Protein AF-A0A9D2EY73-F1 (afdb_monomer_lite)

Secondary structure (DSSP, 8-state):
-HHHHHHHHHHHHHHHHHHHHHH--GGGS-GGGTTTS-TTTHHHHHHHHHHHHHHHHHHHHHHH-TTS-HHHHHHHHHHHHHHHHHHHHHHHHHHSSSS---TT-SSTTS-HHHHHHHHHHHHHHHHHHHHHHHHHHHHH---TTS-GGGSTT--TTTHHHHHHHHHHHHHHHHHHHHHHHHHHHHHHH-SSPPHHHHHHHHHHHHHHHHHHHHHHHHHHHHHSSSS--

pLDDT: mean 89.45, std 9.63, range [44.53, 98.38]

Foldseek 3Di:
DQLVVLLVVLVVLLVQLVCLLVPLDCPVPDCQLCQQFPPVCSSVLSNQLSVLSNLLSCLSNLCRHPPDDQVSPVVSVVSNVVSVVSNQVSSCVRRVHSGHHDVQDDCRPDALVVLLVVLLVVLQVQLCQLQVQLVVLQVPLDPVPPDCQLCLQFDPVCSSVLSNQLSVLSNLLSQLSNLLSNLVSQVVNDPVRDPSSVVSNVVSVVSNVVSVVSNLVSSCVRQVGRGND

Radius of gyration: 19.72 Å; chains: 1; bounding box: 38×44×51 Å

Sequence (229 aa):
MADFIGVVIAGVTALLGVYMIVTGDCRLLHGYHYATTPESERPRLARETGAWMVLLSVSVALMMMTSLPDWATVVGVVLLVVGIAGMLVSIARHNGGIVTSAAGAGLGGLSPRVSMAVCAAVGALLSLGGLVPGVYMIATGDVSLLHGYHYANVAPADVPALATGEGLAMVGLGVSLLACMIGTGGLCAHRPAPRWAKALMVAGGVLFAASIVAMLLLIIHYNGSLMGE

Organism: NCBI:txid2838712

Structure (mmCIF, N/CA/C/O backbone):
data_AF-A0A9D2EY73-F1
#
_entry.id   AF-A0A9D2EY73-F1
#
loop_
_atom_site.group_PDB
_atom_site.id
_atom_site.type_symbol
_atom_site.label_atom_id
_atom_site.label_alt_id
_atom_site.label_comp_id
_atom_site.label_asym_id
_atom_site.label_entity_id
_atom_site.label_seq_id
_atom_site.pdbx_PDB_ins_code
_atom_site.Cartn_x
_atom_site.Cartn_y
_atom_site.Cartn_z
_atom_site.occupancy
_atom_site.B_iso_or_equiv
_atom_site.auth_seq_id
_atom_site.auth_comp_id
_atom_site.auth_asym_id
_atom_site.auth_atom_id
_atom_site.pdbx_PDB_model_num
ATOM 1 N N . MET A 1 1 ? 18.379 -16.938 0.218 1.00 63.03 1 MET A N 1
ATOM 2 C CA . MET A 1 1 ? 18.119 -15.983 1.325 1.00 63.03 1 MET A CA 1
ATOM 3 C C . MET A 1 1 ? 16.708 -15.411 1.230 1.00 63.03 1 MET A C 1
ATOM 5 O O . MET A 1 1 ? 16.015 -15.451 2.236 1.00 63.03 1 MET A O 1
ATOM 9 N N . ALA A 1 2 ? 16.265 -14.963 0.046 1.00 70.06 2 ALA A N 1
ATOM 10 C CA . ALA A 1 2 ? 14.893 -14.496 -0.196 1.00 70.06 2 ALA A CA 1
ATOM 11 C C . ALA A 1 2 ? 13.819 -15.534 0.191 1.00 70.06 2 ALA A C 1
ATOM 13 O O . ALA A 1 2 ? 12.968 -15.224 1.018 1.00 70.06 2 ALA A O 1
ATOM 14 N N . ASP A 1 3 ? 13.948 -16.783 -0.272 1.00 80.25 3 ASP A N 1
ATOM 15 C CA . ASP A 1 3 ? 13.018 -17.876 0.070 1.00 80.25 3 ASP A CA 1
ATOM 16 C C . ASP A 1 3 ? 12.880 -18.106 1.576 1.00 80.25 3 ASP A C 1
ATOM 18 O O . ASP A 1 3 ? 11.778 -18.239 2.098 1.00 80.25 3 ASP A O 1
ATOM 22 N N . PHE A 1 4 ? 14.001 -18.107 2.301 1.00 83.25 4 PHE A N 1
ATOM 23 C CA . PHE A 1 4 ? 13.991 -18.276 3.753 1.00 83.25 4 PHE A CA 1
ATOM 24 C C . PHE A 1 4 ? 13.237 -17.134 4.446 1.00 83.25 4 PHE A C 1
ATOM 26 O O . PHE A 1 4 ? 12.413 -17.385 5.321 1.00 83.25 4 PHE A O 1
ATOM 33 N N . ILE A 1 5 ? 13.475 -15.887 4.028 1.00 83.38 5 ILE A N 1
ATOM 34 C CA . ILE A 1 5 ? 12.762 -14.717 4.555 1.00 83.38 5 ILE A CA 1
ATOM 35 C C . ILE A 1 5 ? 11.265 -14.824 4.241 1.00 83.38 5 ILE A C 1
ATOM 37 O O . ILE A 1 5 ? 10.448 -14.623 5.138 1.00 83.38 5 ILE A O 1
ATOM 41 N N . GLY A 1 6 ? 10.903 -15.195 3.010 1.00 84.00 6 GLY A N 1
ATOM 42 C CA . GLY A 1 6 ? 9.511 -15.372 2.597 1.00 84.00 6 GLY A CA 1
ATOM 43 C C . GLY A 1 6 ? 8.783 -16.433 3.420 1.00 84.00 6 GLY A C 1
ATOM 44 O O . GLY A 1 6 ? 7.694 -16.174 3.928 1.00 84.00 6 GLY A O 1
ATOM 45 N N . VAL A 1 7 ? 9.418 -17.586 3.643 1.00 88.25 7 VAL A N 1
ATOM 46 C CA . VAL A 1 7 ? 8.880 -18.662 4.490 1.00 88.25 7 VAL A CA 1
ATOM 47 C C . VAL A 1 7 ? 8.719 -18.205 5.939 1.00 88.25 7 VAL A C 1
ATOM 49 O O . VAL A 1 7 ? 7.695 -18.495 6.554 1.00 88.25 7 VAL A O 1
ATOM 52 N N . VAL A 1 8 ? 9.689 -17.470 6.491 1.00 91.94 8 VAL A N 1
ATOM 53 C CA . VAL A 1 8 ? 9.596 -16.947 7.862 1.00 91.94 8 VAL A CA 1
ATOM 54 C C . VAL A 1 8 ? 8.449 -15.942 7.989 1.00 91.94 8 VAL A C 1
ATOM 56 O O . VAL A 1 8 ? 7.641 -16.069 8.909 1.00 91.94 8 VAL A O 1
ATOM 59 N N . ILE A 1 9 ? 8.329 -14.984 7.063 1.00 90.69 9 ILE A N 1
ATOM 60 C CA . ILE A 1 9 ? 7.246 -13.988 7.073 1.00 90.69 9 ILE A CA 1
ATOM 61 C C . ILE A 1 9 ? 5.890 -14.683 6.927 1.00 90.69 9 ILE A C 1
ATOM 63 O O . ILE A 1 9 ? 4.993 -14.452 7.739 1.00 90.69 9 ILE A O 1
ATOM 67 N N . ALA A 1 10 ? 5.743 -15.568 5.938 1.00 93.25 10 ALA A N 1
ATOM 68 C CA . ALA A 1 10 ? 4.515 -16.324 5.730 1.00 93.25 10 ALA A CA 1
ATOM 69 C C . ALA A 1 10 ? 4.163 -17.172 6.964 1.00 93.25 10 ALA A C 1
ATOM 71 O O . ALA A 1 10 ? 3.027 -17.141 7.431 1.00 93.25 10 ALA A O 1
ATOM 72 N N . GLY A 1 11 ? 5.138 -17.873 7.547 1.00 94.81 11 GLY A N 1
ATOM 73 C CA . GLY A 1 11 ? 4.947 -18.691 8.742 1.00 94.81 11 GLY A CA 1
ATOM 74 C C . GLY A 1 11 ? 4.474 -17.877 9.946 1.00 94.81 11 GLY A C 1
ATOM 75 O O . GLY A 1 11 ? 3.477 -18.232 10.573 1.00 94.81 11 GLY A O 1
ATOM 76 N N . VAL A 1 12 ? 5.131 -16.751 10.243 1.00 95.31 12 VAL A N 1
ATOM 77 C CA . VAL A 1 12 ? 4.732 -15.863 11.348 1.00 95.31 12 VAL A CA 1
ATOM 78 C C . VAL A 1 12 ? 3.333 -15.296 11.110 1.00 95.31 12 VAL A C 1
ATOM 80 O O . VAL A 1 12 ? 2.486 -15.378 11.999 1.00 95.31 12 VAL A O 1
ATOM 83 N N . THR A 1 13 ? 3.050 -14.783 9.911 1.00 93.69 13 THR A N 1
ATOM 84 C CA . THR A 1 13 ? 1.728 -14.234 9.579 1.00 93.69 13 THR A CA 1
ATOM 85 C C . THR A 1 13 ? 0.633 -15.303 9.671 1.00 93.69 13 THR A C 1
ATOM 87 O O . THR A 1 13 ? -0.441 -15.032 10.211 1.00 93.69 13 THR A O 1
ATOM 90 N N . ALA A 1 14 ? 0.912 -16.538 9.238 1.00 96.69 14 ALA A N 1
ATOM 91 C CA . ALA A 1 14 ? -0.010 -17.662 9.375 1.00 96.69 14 ALA A CA 1
ATOM 92 C C . ALA A 1 14 ? -0.291 -17.989 10.848 1.00 96.69 14 ALA A C 1
ATOM 94 O O . ALA A 1 14 ? -1.448 -18.158 11.224 1.00 96.69 14 ALA A O 1
ATOM 95 N N . LEU A 1 15 ? 0.746 -18.046 11.691 1.00 97.38 15 LEU A N 1
ATOM 96 C CA . LEU A 1 15 ? 0.606 -18.345 13.119 1.00 97.38 15 LEU A CA 1
ATOM 97 C C . LEU A 1 15 ? -0.221 -17.285 13.852 1.00 97.38 15 LEU A C 1
ATOM 99 O O . LEU A 1 15 ? -1.082 -17.637 14.657 1.00 97.38 15 LEU A O 1
ATOM 103 N N . LEU A 1 16 ? -0.005 -16.003 13.546 1.00 96.12 16 LEU A N 1
ATOM 104 C CA . LEU A 1 16 ? -0.809 -14.908 14.092 1.00 96.12 16 LEU A CA 1
ATOM 105 C C . LEU A 1 16 ? -2.278 -15.023 13.647 1.00 96.12 16 LEU A C 1
ATOM 107 O O . LEU A 1 16 ? -3.180 -14.912 14.477 1.00 96.12 16 LEU A O 1
ATOM 111 N N . GLY A 1 17 ? -2.526 -15.337 12.371 1.00 96.75 17 GLY A N 1
ATOM 112 C CA . GLY A 1 17 ? -3.878 -15.573 11.861 1.00 96.75 17 GLY A CA 1
ATOM 113 C C . GLY A 1 17 ? -4.567 -16.767 12.533 1.00 96.75 17 GLY A C 1
ATOM 114 O O . GLY A 1 17 ? -5.696 -16.645 13.009 1.00 96.75 17 GLY A O 1
ATOM 115 N N . VAL A 1 18 ? -3.873 -17.904 12.658 1.00 98.19 18 VAL A N 1
ATOM 116 C CA . VAL A 1 18 ? -4.366 -19.104 13.359 1.00 98.19 18 VAL A CA 1
ATOM 117 C C . VAL A 1 18 ? -4.664 -18.801 14.824 1.00 98.19 18 VAL A C 1
ATOM 119 O O . VAL A 1 18 ? -5.712 -19.204 15.327 1.00 98.19 18 VAL A O 1
ATOM 122 N N . TYR A 1 19 ? -3.795 -18.050 15.501 1.00 98.00 19 TYR A N 1
ATOM 123 C CA . TYR A 1 19 ? -4.035 -17.617 16.873 1.00 98.00 19 TYR A CA 1
ATOM 124 C C . TYR A 1 19 ? -5.354 -16.843 16.995 1.00 98.00 19 TYR A C 1
ATOM 126 O O . TYR A 1 19 ? -6.166 -17.168 17.863 1.00 98.00 19 TYR A O 1
ATOM 134 N N . MET A 1 20 ? -5.617 -15.878 16.106 1.00 97.69 20 MET A N 1
ATOM 135 C CA . MET A 1 20 ? -6.873 -15.115 16.112 1.00 97.69 20 MET A CA 1
ATOM 136 C C . MET A 1 20 ? -8.095 -15.996 15.821 1.00 97.69 20 MET A C 1
ATOM 138 O O . MET A 1 20 ? -9.140 -15.822 16.449 1.00 97.69 20 MET A O 1
ATOM 142 N N . ILE A 1 21 ? -7.965 -16.976 14.919 1.00 98.25 21 ILE A N 1
ATOM 143 C CA . ILE A 1 21 ? -9.031 -17.943 14.614 1.00 98.25 21 ILE A CA 1
ATOM 144 C C . ILE A 1 21 ? -9.371 -18.790 15.848 1.00 98.25 21 ILE A C 1
ATOM 146 O O . ILE A 1 21 ? -10.541 -18.952 16.200 1.00 98.25 21 ILE A O 1
ATOM 150 N N . VAL A 1 22 ? -8.355 -19.328 16.519 1.00 98.00 22 VAL A N 1
ATOM 151 C CA . VAL A 1 22 ? -8.543 -20.235 17.657 1.00 98.00 22 VAL A CA 1
ATOM 152 C C . VAL A 1 22 ? -9.057 -19.481 18.882 1.00 98.00 22 VAL A C 1
ATOM 154 O O . VAL A 1 22 ? -10.020 -19.911 19.517 1.00 98.00 22 VAL A O 1
ATOM 157 N N . THR A 1 23 ? -8.443 -18.345 19.206 1.00 97.50 23 THR A N 1
ATOM 158 C CA . THR A 1 23 ? -8.729 -17.615 20.450 1.00 97.50 23 THR A CA 1
ATOM 159 C C . THR A 1 23 ? -9.902 -16.649 20.330 1.00 97.50 23 THR A C 1
ATOM 161 O O . THR A 1 23 ? -10.578 -16.388 21.322 1.00 97.50 23 THR A O 1
ATOM 164 N N . GLY A 1 24 ? -10.171 -16.119 19.133 1.00 96.50 24 GLY A N 1
ATOM 165 C CA . GLY A 1 24 ? -11.073 -14.981 18.968 1.00 96.50 24 GLY A CA 1
ATOM 166 C C . GLY A 1 24 ? -10.520 -13.677 19.564 1.00 96.50 24 GLY A C 1
ATOM 167 O O . GLY A 1 24 ? -11.295 -12.762 19.832 1.00 96.50 24 GLY A O 1
ATOM 168 N N . ASP A 1 25 ? -9.210 -13.573 19.809 1.00 94.50 25 ASP A N 1
ATOM 169 C CA . ASP A 1 25 ? -8.610 -12.365 20.380 1.00 94.50 25 ASP A CA 1
ATOM 170 C C . ASP A 1 25 ? -8.304 -11.314 19.294 1.00 94.50 25 ASP A C 1
ATOM 172 O O . ASP A 1 25 ? -7.516 -11.543 18.374 1.00 94.50 25 ASP A O 1
ATOM 176 N N . CYS A 1 26 ? -8.912 -10.128 19.417 1.00 92.00 26 CYS A N 1
ATOM 177 C CA . CYS A 1 26 ? -8.678 -8.984 18.530 1.00 92.00 26 CYS A CA 1
ATOM 178 C C . CYS A 1 26 ? -7.397 -8.197 18.844 1.00 92.00 26 CYS A C 1
ATOM 180 O O . CYS A 1 26 ? -7.094 -7.261 18.112 1.00 92.00 26 CYS A O 1
ATOM 182 N N . ARG A 1 27 ? -6.650 -8.504 19.912 1.00 89.94 27 ARG A N 1
ATOM 183 C CA . ARG A 1 27 ? -5.482 -7.706 20.344 1.00 89.94 27 ARG A CA 1
ATOM 184 C C . ARG A 1 27 ? -4.340 -7.644 19.331 1.00 89.94 27 ARG A C 1
ATOM 186 O O . ARG A 1 27 ? -3.503 -6.75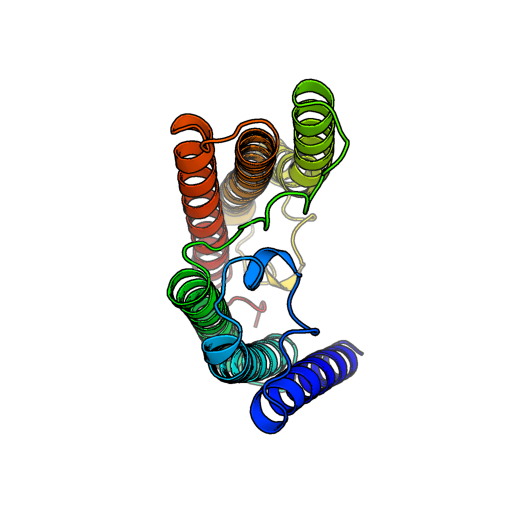3 19.436 1.00 89.94 27 ARG A O 1
ATOM 193 N N . LEU A 1 28 ? -4.305 -8.568 18.371 1.00 89.44 28 LEU A N 1
ATOM 194 C CA . LEU A 1 28 ? -3.357 -8.530 17.255 1.00 89.44 28 LEU A CA 1
ATOM 195 C C . LEU A 1 28 ? -3.773 -7.556 16.141 1.00 89.44 28 LEU A C 1
ATOM 197 O O . LEU A 1 28 ? -2.946 -7.188 15.312 1.00 89.44 28 LEU A O 1
ATOM 201 N N . LEU A 1 29 ? -5.031 -7.109 16.123 1.00 89.75 29 LEU A N 1
ATOM 202 C CA . LEU A 1 29 ? -5.462 -6.006 15.274 1.00 89.75 29 LEU A CA 1
ATOM 203 C C . LEU A 1 29 ? -5.046 -4.678 15.904 1.00 89.75 29 LEU A C 1
ATOM 205 O O . LEU A 1 29 ? -5.019 -4.521 17.125 1.00 89.75 29 LEU A O 1
ATOM 209 N N . HIS A 1 30 ? -4.827 -3.662 15.072 1.00 86.38 30 HIS A N 1
ATOM 210 C CA . HIS A 1 30 ? -4.757 -2.305 15.593 1.00 86.38 30 HIS A CA 1
ATOM 211 C C . HIS A 1 30 ? -6.073 -1.925 16.282 1.00 86.38 30 HIS A C 1
ATOM 213 O O . HIS A 1 30 ? -7.154 -2.192 15.758 1.00 86.38 30 HIS A O 1
ATOM 219 N N . GLY A 1 31 ? -5.986 -1.225 17.419 1.00 84.00 31 GLY A N 1
ATOM 220 C CA . GLY A 1 31 ? -7.154 -0.826 18.216 1.00 84.00 31 GLY A CA 1
ATOM 221 C C . GLY A 1 31 ? -8.251 -0.124 17.410 1.00 84.00 31 GLY A C 1
ATOM 222 O O . GLY A 1 31 ? -9.434 -0.341 17.650 1.00 84.00 31 GLY A O 1
ATOM 223 N N . TYR A 1 32 ? -7.873 0.662 16.397 1.00 80.94 32 TYR A N 1
ATOM 224 C CA . TYR A 1 32 ? -8.809 1.377 15.525 1.00 80.94 32 TYR A CA 1
ATOM 225 C C . TYR A 1 32 ? -9.609 0.481 14.560 1.00 80.94 32 TYR A C 1
ATOM 227 O O . TYR A 1 32 ? -10.577 0.949 13.962 1.00 80.94 32 TYR A O 1
ATOM 235 N N . HIS A 1 33 ? -9.246 -0.797 14.415 1.00 88.38 33 HIS A N 1
ATOM 236 C CA . HIS A 1 33 ? -9.984 -1.781 13.618 1.00 88.38 33 HIS A CA 1
ATOM 237 C C . HIS A 1 33 ? -11.100 -2.488 14.394 1.00 88.38 33 HIS A C 1
ATOM 239 O O . HIS A 1 33 ? -11.910 -3.180 13.786 1.00 88.38 33 HIS A O 1
ATOM 245 N N . TYR A 1 34 ? -11.165 -2.328 15.718 1.00 90.44 34 TYR A N 1
ATOM 246 C CA . TYR A 1 34 ? -12.231 -2.918 16.536 1.00 90.44 34 TYR A CA 1
ATOM 247 C C . TYR A 1 34 ? -12.790 -1.964 17.603 1.00 90.44 34 TYR A C 1
ATOM 249 O O . TYR A 1 34 ? -13.577 -2.378 18.457 1.00 90.44 34 TYR A O 1
ATOM 257 N N . ALA A 1 35 ? -12.414 -0.682 17.562 1.00 87.62 35 ALA A N 1
ATOM 258 C CA . ALA A 1 35 ? -12.735 0.294 18.601 1.00 87.62 35 ALA A CA 1
ATOM 259 C C . ALA A 1 35 ? -14.242 0.505 18.819 1.00 87.62 35 ALA A C 1
ATOM 261 O O . ALA A 1 35 ? -14.668 0.820 19.928 1.00 87.62 35 ALA A O 1
ATOM 262 N N . THR A 1 36 ? -15.043 0.339 17.769 1.00 87.62 36 THR A N 1
ATOM 263 C CA . THR A 1 36 ? -16.509 0.470 17.792 1.00 87.62 36 THR A CA 1
ATOM 264 C C . THR A 1 36 ? -17.216 -0.870 17.602 1.00 87.62 36 THR A C 1
ATOM 266 O O . THR A 1 36 ? -18.441 -0.908 17.544 1.00 87.62 36 THR A O 1
ATOM 269 N N . THR A 1 37 ? -16.462 -1.971 17.541 1.00 91.94 37 THR A N 1
ATOM 270 C CA . THR A 1 37 ? -17.021 -3.324 17.469 1.00 91.94 37 THR A CA 1
ATOM 271 C C . THR A 1 37 ? -17.583 -3.721 18.841 1.00 91.94 37 THR A C 1
ATOM 273 O O . THR A 1 37 ? -16.825 -3.687 19.825 1.00 91.94 37 THR A O 1
ATOM 276 N N . PRO A 1 38 ? -18.872 -4.115 18.935 1.00 92.81 38 PRO A N 1
ATOM 277 C CA . PRO A 1 38 ? -19.462 -4.632 20.169 1.00 92.81 38 PRO A CA 1
ATOM 278 C C . PRO A 1 38 ? -18.652 -5.800 20.731 1.00 92.81 38 PRO A C 1
ATOM 280 O O . PRO A 1 38 ? -18.168 -6.637 19.972 1.00 92.81 38 PRO A O 1
ATOM 283 N N . GLU A 1 39 ? -18.518 -5.892 22.056 1.00 93.56 39 GLU A N 1
ATOM 284 C CA . GLU A 1 39 ? -17.679 -6.926 22.686 1.00 93.56 39 GLU A CA 1
ATOM 285 C C . GLU A 1 39 ? -18.099 -8.350 22.309 1.00 93.56 39 GLU A C 1
ATOM 287 O O . GLU A 1 39 ? -17.240 -9.204 22.105 1.00 93.56 39 GLU A O 1
ATOM 292 N N . SER A 1 40 ? -19.401 -8.578 22.118 1.00 95.88 40 SER A N 1
ATOM 293 C CA . SER A 1 40 ? -19.960 -9.855 21.667 1.00 95.88 40 SER A CA 1
ATOM 294 C C . SER A 1 40 ? -19.561 -10.246 20.238 1.00 95.88 40 SER A C 1
ATOM 296 O O . SER A 1 40 ? -19.516 -11.432 19.931 1.00 95.88 40 SER A O 1
ATOM 298 N N . GLU A 1 41 ? -19.255 -9.279 19.367 1.00 96.31 41 GLU A N 1
ATOM 299 C CA . GLU A 1 41 ? -18.863 -9.515 17.966 1.00 96.31 41 GLU A CA 1
ATOM 300 C C . GLU A 1 41 ? -17.339 -9.588 17.783 1.00 96.31 41 GLU A C 1
ATOM 302 O O . GLU A 1 41 ? -16.858 -10.097 16.769 1.00 96.31 41 GLU A O 1
ATOM 307 N N . ARG A 1 42 ? -16.545 -9.133 18.766 1.00 95.69 42 ARG A N 1
ATOM 308 C CA . ARG A 1 42 ? -15.073 -9.140 18.674 1.00 95.69 42 ARG A CA 1
ATOM 309 C C . ARG A 1 42 ? -14.497 -10.534 18.379 1.00 95.69 42 ARG A C 1
ATOM 311 O O . ARG A 1 42 ? -13.698 -10.626 17.449 1.00 95.69 42 ARG A O 1
ATOM 318 N N . PRO A 1 43 ? -14.933 -11.633 19.031 1.00 97.88 43 PRO A N 1
ATOM 319 C 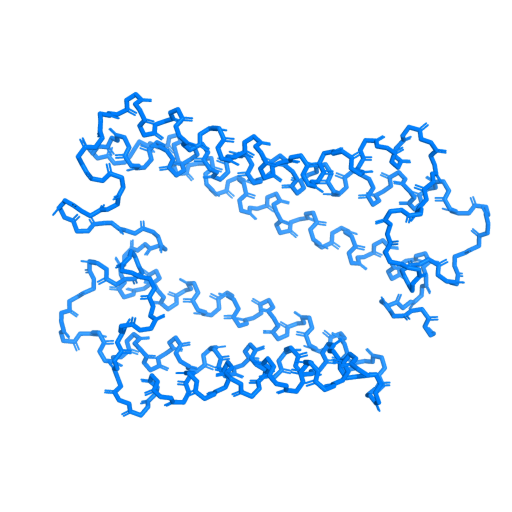CA . PRO A 1 43 ? -14.432 -12.964 18.688 1.00 97.88 43 PRO A CA 1
ATOM 320 C C . PRO A 1 43 ? -14.683 -13.365 17.234 1.00 97.88 43 PRO A C 1
ATOM 322 O O . PRO A 1 43 ? -13.858 -14.039 16.618 1.00 97.88 43 PRO A O 1
ATOM 325 N N . ARG A 1 44 ? -15.810 -12.935 16.658 1.00 97.38 44 ARG A N 1
ATOM 326 C CA . ARG A 1 44 ? -16.136 -13.198 15.257 1.00 97.38 44 ARG A CA 1
ATOM 327 C C . ARG A 1 44 ? -15.275 -12.361 14.315 1.00 97.38 44 ARG A C 1
ATOM 329 O O . ARG A 1 44 ? -14.730 -12.914 13.363 1.00 97.38 44 ARG A O 1
ATOM 336 N N . LEU A 1 45 ? -15.090 -11.074 14.614 1.00 97.06 45 LEU A N 1
ATOM 337 C CA . LEU A 1 45 ? -14.173 -10.203 13.878 1.00 97.06 45 LEU A CA 1
ATOM 338 C C . LEU A 1 45 ? -12.746 -10.772 13.868 1.00 97.06 45 LEU A C 1
ATOM 340 O O . LEU A 1 45 ? -12.136 -10.849 12.802 1.00 97.06 45 LEU A O 1
ATOM 344 N N . ALA A 1 46 ? -12.225 -11.201 15.022 1.00 97.56 46 ALA A N 1
ATOM 345 C CA . ALA A 1 46 ? -10.904 -11.822 15.132 1.00 97.56 46 ALA A CA 1
ATOM 346 C C . ALA A 1 46 ? -10.787 -13.080 14.261 1.00 97.56 46 ALA A C 1
ATOM 348 O O . ALA A 1 46 ? -9.808 -13.247 13.542 1.00 97.56 46 ALA A O 1
ATOM 349 N N . ARG A 1 47 ? -11.807 -13.944 14.257 1.00 98.25 47 ARG A N 1
ATOM 350 C CA . ARG A 1 47 ? -11.814 -15.158 13.428 1.00 98.25 47 ARG A CA 1
ATOM 351 C C . ARG A 1 47 ? -11.835 -14.857 11.935 1.00 98.25 47 ARG A C 1
ATOM 353 O O . ARG A 1 47 ? -11.063 -15.449 11.187 1.00 98.25 47 ARG A O 1
ATOM 360 N N . GLU A 1 48 ? -12.696 -13.936 11.506 1.00 97.56 48 GLU A N 1
ATOM 361 C CA . GLU A 1 48 ? -12.797 -13.542 10.098 1.00 97.56 48 GLU A CA 1
ATOM 362 C C . GLU A 1 48 ? -11.495 -12.872 9.627 1.00 97.56 48 GLU A C 1
ATOM 364 O O . GLU A 1 48 ? -10.924 -13.275 8.617 1.00 97.56 48 GLU A O 1
ATOM 369 N N . THR A 1 49 ? -10.961 -11.911 10.387 1.00 96.69 49 THR A N 1
ATOM 370 C CA . THR A 1 49 ? -9.680 -11.252 10.060 1.00 96.69 49 THR A CA 1
ATOM 371 C C . THR A 1 49 ? -8.488 -12.206 10.128 1.00 96.69 49 THR A C 1
ATOM 373 O O . THR A 1 49 ? -7.629 -12.149 9.251 1.00 96.69 49 THR A O 1
ATOM 376 N N . GLY A 1 50 ? -8.462 -13.135 11.086 1.00 97.44 50 GLY A N 1
ATOM 377 C CA . GLY A 1 50 ? -7.452 -14.188 11.175 1.00 97.44 50 GLY A CA 1
ATOM 378 C C . GLY A 1 50 ? -7.454 -15.114 9.956 1.00 97.44 50 GLY A C 1
ATOM 379 O O . GLY A 1 50 ? -6.389 -15.428 9.432 1.00 97.44 50 GLY A O 1
ATOM 380 N N . ALA A 1 51 ? -8.629 -15.484 9.433 1.00 97.94 51 ALA A N 1
ATOM 381 C CA . ALA A 1 51 ? -8.740 -16.273 8.202 1.00 97.94 51 ALA A CA 1
ATOM 382 C C . ALA A 1 51 ? -8.169 -15.530 6.984 1.00 97.94 51 ALA A C 1
ATOM 384 O O . ALA A 1 51 ? -7.411 -16.109 6.204 1.00 97.94 51 ALA A O 1
ATOM 385 N N . TRP A 1 52 ? -8.458 -14.232 6.850 1.00 97.56 52 TRP A N 1
ATOM 386 C CA . TRP A 1 52 ? -7.851 -13.409 5.801 1.00 97.56 52 TRP A CA 1
ATOM 387 C C . TRP A 1 52 ? -6.340 -13.248 5.985 1.00 97.56 52 TRP A C 1
ATOM 389 O O . TRP A 1 52 ? -5.609 -13.254 5.003 1.00 97.56 52 TRP A O 1
ATOM 399 N N . MET A 1 53 ? -5.850 -13.174 7.224 1.00 95.56 53 MET A N 1
ATOM 400 C CA . MET A 1 53 ? -4.417 -13.133 7.521 1.00 95.56 53 MET A CA 1
ATOM 401 C C . MET A 1 53 ? -3.700 -14.429 7.113 1.00 95.56 53 MET A C 1
ATOM 403 O O . MET A 1 53 ? -2.602 -14.370 6.566 1.00 95.56 53 MET A O 1
ATOM 407 N N . VAL A 1 54 ? -4.340 -15.590 7.292 1.00 97.62 54 VAL A N 1
ATOM 408 C CA . VAL A 1 54 ? -3.840 -16.872 6.764 1.00 97.62 54 VAL A CA 1
ATOM 409 C C . VAL A 1 54 ? -3.853 -16.890 5.229 1.00 97.62 54 VAL A C 1
ATOM 411 O O . VAL A 1 54 ? -2.933 -17.409 4.609 1.00 97.62 54 VAL A O 1
ATOM 414 N N . LEU A 1 55 ? -4.850 -16.290 4.575 1.00 97.12 55 LEU A N 1
ATOM 415 C CA . LEU A 1 55 ? -4.820 -16.158 3.113 1.00 97.12 55 LEU A CA 1
ATOM 416 C C . LEU A 1 55 ? -3.653 -15.267 2.648 1.00 97.12 55 LEU A C 1
ATOM 418 O O . LEU A 1 55 ? -2.971 -15.586 1.675 1.00 97.12 55 LEU A O 1
ATOM 422 N N . LEU A 1 56 ? -3.396 -14.172 3.371 1.00 94.69 56 LEU A N 1
ATOM 423 C CA . LEU A 1 56 ? -2.282 -13.264 3.103 1.00 94.69 56 LEU A CA 1
ATOM 424 C C . LEU A 1 56 ? -0.921 -13.936 3.306 1.00 94.69 56 LEU A C 1
ATOM 426 O O . LEU A 1 56 ? 0.003 -13.656 2.548 1.00 94.69 56 LEU A O 1
ATOM 430 N N . SER A 1 57 ? -0.775 -14.851 4.268 1.00 95.38 57 SER A N 1
ATOM 431 C CA . SER A 1 57 ? 0.476 -15.602 4.401 1.00 95.38 57 SER A CA 1
ATOM 432 C C . SER A 1 57 ? 0.719 -16.551 3.228 1.00 95.38 57 SER A C 1
ATOM 434 O O . SER A 1 57 ? 1.852 -16.644 2.759 1.00 95.38 57 SER A O 1
ATOM 436 N N . VAL A 1 58 ? -0.327 -17.209 2.713 1.00 95.19 58 VAL A N 1
ATOM 437 C CA . VAL A 1 58 ? -0.230 -18.024 1.490 1.00 95.19 58 VAL A CA 1
ATOM 438 C C . VAL A 1 58 ? 0.172 -17.153 0.302 1.00 95.19 58 VAL A C 1
ATOM 440 O O . VAL A 1 58 ? 1.074 -17.519 -0.443 1.00 95.19 58 VAL A O 1
ATOM 443 N N . SER A 1 59 ? -0.440 -15.976 0.161 1.00 94.00 59 SER A N 1
ATOM 444 C CA . SER A 1 59 ? -0.066 -14.991 -0.857 1.00 94.00 59 SER A CA 1
ATOM 445 C C . SER A 1 59 ? 1.425 -14.629 -0.800 1.00 94.00 59 SER A C 1
ATOM 447 O O . SER A 1 59 ? 2.114 -14.744 -1.812 1.00 94.00 59 SER A O 1
ATOM 449 N N . VAL A 1 60 ? 1.943 -14.277 0.384 1.00 90.19 60 VAL A N 1
ATOM 450 C CA . VAL A 1 60 ? 3.367 -13.953 0.578 1.00 90.19 60 VAL A CA 1
ATOM 451 C C . VAL A 1 60 ? 4.265 -15.129 0.197 1.00 90.19 60 VAL A C 1
ATOM 453 O O . VAL A 1 60 ? 5.256 -14.928 -0.502 1.00 90.19 60 VAL A O 1
ATOM 456 N N . ALA A 1 61 ? 3.919 -16.353 0.608 1.00 91.38 61 ALA A N 1
ATOM 457 C CA . ALA A 1 61 ? 4.693 -17.540 0.250 1.00 91.38 61 ALA A CA 1
ATOM 458 C C . ALA A 1 61 ? 4.760 -17.734 -1.274 1.00 91.38 61 ALA A C 1
ATOM 460 O O . ALA A 1 61 ? 5.842 -17.935 -1.817 1.00 91.38 61 ALA A O 1
ATOM 461 N N . LEU A 1 62 ? 3.626 -17.601 -1.968 1.00 91.19 62 LEU A N 1
ATOM 462 C CA . LEU A 1 62 ? 3.562 -17.744 -3.423 1.00 91.19 62 LEU A CA 1
ATOM 463 C C . LEU A 1 62 ? 4.347 -16.658 -4.175 1.00 91.19 62 LEU A C 1
ATOM 465 O O . LEU A 1 62 ? 4.874 -16.938 -5.243 1.00 91.19 62 LEU A O 1
ATOM 469 N N . MET A 1 63 ? 4.428 -15.439 -3.631 1.00 87.44 63 MET A N 1
ATOM 470 C CA . MET A 1 63 ? 5.150 -14.324 -4.259 1.00 87.44 63 MET A CA 1
ATOM 471 C C . MET A 1 63 ? 6.660 -14.333 -3.992 1.00 87.44 63 MET A C 1
ATOM 473 O O . MET A 1 63 ? 7.414 -13.747 -4.761 1.00 87.44 63 MET A O 1
ATOM 477 N N . MET A 1 64 ? 7.106 -14.916 -2.875 1.00 83.25 64 MET A N 1
ATOM 478 C CA . MET A 1 64 ? 8.503 -14.809 -2.431 1.00 83.25 64 MET A CA 1
ATOM 479 C C . MET A 1 64 ? 9.349 -16.056 -2.688 1.00 83.25 64 MET A C 1
ATOM 481 O O . MET A 1 64 ? 10.568 -15.975 -2.561 1.00 83.25 64 MET A O 1
ATOM 485 N N . MET A 1 65 ? 8.735 -17.202 -2.991 1.00 82.06 65 MET A N 1
ATOM 486 C CA . MET A 1 65 ? 9.464 -18.445 -3.235 1.00 82.06 65 MET A CA 1
ATOM 487 C C . MET A 1 65 ? 9.943 -18.522 -4.685 1.00 82.06 65 MET A C 1
ATOM 489 O O . MET A 1 65 ? 9.150 -18.786 -5.585 1.00 82.06 65 MET A O 1
ATOM 493 N N . THR A 1 66 ? 11.253 -18.391 -4.903 1.00 80.06 66 THR A N 1
ATOM 494 C CA . THR A 1 66 ? 11.856 -18.451 -6.248 1.00 80.06 66 THR A CA 1
ATOM 495 C C . THR A 1 66 ? 11.858 -19.857 -6.851 1.00 80.06 66 THR A C 1
ATOM 497 O O . THR A 1 66 ? 12.230 -20.043 -7.999 1.00 80.06 66 THR A O 1
ATOM 500 N N . SER A 1 67 ? 11.496 -20.877 -6.072 1.00 83.31 67 SER A N 1
ATOM 501 C CA . SER A 1 67 ? 11.352 -22.263 -6.540 1.00 83.31 67 SER A CA 1
ATOM 502 C C . SER A 1 67 ? 9.980 -22.564 -7.152 1.00 83.31 67 SER A C 1
ATOM 504 O O . SER A 1 67 ? 9.765 -23.672 -7.648 1.00 83.31 67 SER A O 1
ATOM 506 N N . LEU A 1 68 ? 9.039 -21.618 -7.088 1.00 83.75 68 LEU A N 1
ATOM 507 C CA . LEU A 1 68 ? 7.712 -21.769 -7.668 1.00 83.75 68 LEU A CA 1
ATOM 508 C C . LEU A 1 68 ? 7.677 -21.230 -9.104 1.00 83.75 68 LEU A C 1
ATOM 510 O O . LEU A 1 68 ? 8.381 -20.276 -9.413 1.00 83.75 68 LEU A O 1
ATOM 514 N N . PRO A 1 69 ? 6.838 -21.811 -9.977 1.00 84.31 69 PRO A N 1
ATOM 515 C CA . PRO A 1 69 ? 6.647 -21.298 -11.333 1.00 84.31 69 PRO A CA 1
ATOM 516 C C . PRO A 1 69 ? 6.008 -19.900 -11.321 1.00 84.31 69 PRO A C 1
ATOM 518 O O . PRO A 1 69 ? 5.191 -19.617 -10.448 1.00 84.31 69 PRO A O 1
ATOM 521 N N . ASP A 1 70 ? 6.264 -19.070 -12.337 1.00 79.50 70 ASP A N 1
ATOM 522 C CA . ASP A 1 70 ? 5.799 -17.668 -12.413 1.00 79.50 70 ASP A CA 1
ATOM 523 C C . ASP A 1 70 ? 4.303 -17.452 -12.172 1.00 79.50 70 ASP A C 1
ATOM 525 O O . ASP A 1 70 ? 3.881 -16.446 -11.589 1.00 79.50 70 ASP A O 1
ATOM 529 N N . TRP A 1 71 ? 3.469 -18.402 -12.605 1.00 82.62 71 TRP A N 1
ATOM 530 C CA . TRP A 1 71 ? 2.028 -18.316 -12.381 1.00 82.62 71 TRP A CA 1
ATOM 531 C C . TRP A 1 71 ? 1.685 -18.297 -10.884 1.00 82.62 71 TRP A C 1
ATOM 533 O O . TRP A 1 71 ? 0.657 -17.733 -10.506 1.00 82.62 71 TRP A O 1
ATOM 543 N N . ALA A 1 72 ? 2.539 -18.858 -10.021 1.00 88.00 72 ALA A N 1
ATOM 544 C CA . ALA A 1 72 ? 2.386 -18.804 -8.574 1.00 88.00 72 ALA A CA 1
ATOM 545 C C . ALA A 1 72 ? 2.449 -17.362 -8.066 1.00 88.00 72 ALA A C 1
ATOM 547 O O . ALA A 1 72 ? 1.603 -16.987 -7.258 1.00 88.00 72 ALA A O 1
ATOM 548 N N . THR A 1 73 ? 3.345 -16.524 -8.594 1.00 84.12 73 THR A N 1
ATOM 549 C CA . THR A 1 73 ? 3.416 -15.096 -8.248 1.00 84.12 73 THR A CA 1
ATOM 550 C C . THR A 1 73 ? 2.127 -14.376 -8.627 1.00 84.12 73 THR A C 1
ATOM 552 O O . THR A 1 73 ? 1.593 -13.607 -7.828 1.00 84.12 73 THR A O 1
ATOM 555 N N . VAL A 1 74 ? 1.565 -14.671 -9.805 1.00 84.38 74 VAL A N 1
ATOM 556 C CA . VAL A 1 74 ? 0.273 -14.110 -10.238 1.00 84.38 74 VAL A CA 1
ATOM 557 C C . VAL A 1 74 ? -0.846 -14.517 -9.277 1.00 84.38 74 VAL A C 1
ATOM 559 O O . VAL A 1 74 ? -1.605 -13.665 -8.812 1.00 84.38 74 VAL A O 1
ATOM 562 N N . VAL A 1 75 ? -0.927 -15.804 -8.921 1.00 88.75 75 VAL A N 1
ATOM 563 C CA . VAL A 1 75 ? -1.891 -16.293 -7.923 1.00 88.75 75 VAL A CA 1
ATOM 564 C C . VAL A 1 75 ? -1.655 -15.616 -6.572 1.00 88.75 75 VAL A C 1
ATOM 566 O O . VAL A 1 75 ? -2.610 -15.168 -5.942 1.00 88.75 75 VAL A O 1
ATOM 569 N N . GLY A 1 76 ? -0.401 -15.472 -6.151 1.00 91.06 76 GLY A N 1
ATOM 570 C CA . GLY A 1 76 ? -0.007 -14.788 -4.927 1.00 91.06 76 GLY A CA 1
ATOM 571 C C . GLY A 1 76 ? -0.499 -13.343 -4.882 1.00 91.06 76 GLY A C 1
ATOM 572 O O . GLY A 1 76 ? -1.117 -12.950 -3.894 1.00 91.06 76 GLY A O 1
ATOM 573 N N . VAL A 1 77 ? -0.335 -12.581 -5.966 1.00 85.88 77 VAL A N 1
ATOM 574 C CA . VAL A 1 77 ? -0.850 -11.206 -6.091 1.00 85.88 77 VAL A CA 1
ATOM 575 C C . VAL A 1 77 ? -2.380 -11.172 -6.024 1.00 85.88 77 VAL A C 1
ATOM 577 O O . VAL A 1 77 ? -2.947 -10.347 -5.307 1.00 85.88 77 VAL A O 1
ATOM 580 N N . VAL A 1 78 ? -3.074 -12.087 -6.708 1.00 87.94 78 VAL A N 1
ATOM 581 C CA . VAL A 1 78 ? -4.544 -12.176 -6.637 1.00 87.94 78 VAL A CA 1
ATOM 582 C C . VAL A 1 78 ? -5.002 -12.458 -5.204 1.00 87.94 78 VAL A C 1
ATOM 584 O O . VAL A 1 78 ? -5.896 -11.779 -4.694 1.00 87.94 78 VAL A O 1
ATOM 587 N N . LEU A 1 79 ? -4.363 -13.413 -4.522 1.00 94.12 79 LEU A N 1
ATOM 588 C CA . LEU A 1 79 ? -4.655 -13.732 -3.126 1.00 94.12 79 LEU A CA 1
ATOM 589 C C . LEU A 1 79 ? -4.326 -12.570 -2.181 1.00 94.12 79 LEU A C 1
ATOM 591 O O . LEU A 1 79 ? -5.051 -12.379 -1.205 1.00 94.12 79 LEU A O 1
ATOM 595 N N . LEU A 1 80 ? -3.298 -11.767 -2.478 1.00 91.25 80 LEU A N 1
ATOM 596 C CA . LEU A 1 80 ? -2.965 -10.560 -1.719 1.00 91.25 80 LEU A CA 1
ATOM 597 C C . LEU A 1 80 ? -4.134 -9.575 -1.759 1.00 91.25 80 LEU A C 1
ATOM 599 O O . LEU A 1 80 ? -4.626 -9.134 -0.720 1.00 91.25 80 LEU A O 1
ATOM 603 N N . VAL A 1 81 ? -4.608 -9.265 -2.969 1.00 87.06 81 VAL A N 1
ATOM 604 C CA . VAL A 1 81 ? -5.700 -8.313 -3.201 1.00 87.06 81 VAL A CA 1
ATOM 605 C C . VAL A 1 81 ? -6.987 -8.803 -2.544 1.00 87.06 81 VAL A C 1
ATOM 607 O O . VAL A 1 81 ? -7.632 -8.049 -1.812 1.00 87.06 81 VAL A O 1
ATOM 610 N N . VAL A 1 82 ? -7.341 -10.075 -2.749 1.00 90.56 82 VAL A N 1
ATOM 611 C CA . VAL A 1 82 ? -8.533 -10.686 -2.146 1.00 90.56 82 VAL A CA 1
ATOM 612 C C . VAL A 1 82 ? -8.424 -10.723 -0.620 1.00 90.56 82 VAL A C 1
ATOM 614 O O . VAL A 1 82 ? -9.388 -10.382 0.062 1.00 90.56 82 VAL A O 1
ATOM 617 N N . GLY A 1 83 ? -7.260 -11.081 -0.074 1.00 93.44 83 GLY A N 1
ATOM 618 C CA . GLY A 1 83 ? -7.013 -11.136 1.365 1.00 93.44 83 GLY A CA 1
ATOM 619 C C . GLY A 1 83 ? -7.123 -9.769 2.036 1.00 93.44 83 GLY A C 1
ATOM 620 O O . GLY A 1 83 ? -7.818 -9.635 3.044 1.00 93.44 83 GLY A O 1
ATOM 621 N N . ILE A 1 84 ? -6.516 -8.734 1.445 1.00 90.12 84 ILE A N 1
ATOM 622 C CA . ILE A 1 84 ? -6.622 -7.356 1.939 1.00 90.12 84 ILE A CA 1
ATOM 623 C C . ILE A 1 84 ? -8.082 -6.900 1.866 1.00 90.12 84 ILE A C 1
ATOM 625 O O . ILE A 1 84 ? -8.626 -6.431 2.866 1.00 90.12 84 ILE A O 1
ATOM 629 N N . ALA A 1 85 ? -8.750 -7.077 0.723 1.00 87.19 85 ALA A N 1
ATOM 630 C CA . ALA A 1 85 ? -10.145 -6.676 0.558 1.00 87.19 85 ALA A CA 1
ATOM 631 C C . ALA A 1 85 ? -11.067 -7.386 1.562 1.00 87.19 85 ALA A C 1
ATOM 633 O O . ALA A 1 85 ? -11.876 -6.734 2.224 1.00 87.19 85 ALA A O 1
ATOM 634 N N . GLY A 1 86 ? -10.912 -8.700 1.732 1.00 91.69 86 GLY A N 1
ATOM 635 C CA . GLY A 1 86 ? -11.674 -9.497 2.688 1.00 91.69 86 GLY A CA 1
ATOM 636 C C . GLY A 1 86 ? -11.463 -9.040 4.132 1.00 91.69 86 GLY A C 1
ATOM 637 O O . GLY A 1 86 ? -12.435 -8.866 4.877 1.00 91.69 86 GLY A O 1
ATOM 638 N N . MET A 1 87 ? -10.216 -8.749 4.513 1.00 94.00 87 MET A N 1
ATOM 639 C CA . MET A 1 87 ? -9.886 -8.207 5.831 1.00 94.00 87 MET A CA 1
ATOM 640 C C . MET A 1 87 ? -10.546 -6.842 6.058 1.00 94.00 87 MET A C 1
ATOM 642 O O . MET A 1 87 ? -11.225 -6.649 7.068 1.00 94.00 87 MET A O 1
ATOM 646 N N . LEU A 1 88 ? -10.418 -5.919 5.099 1.00 88.75 88 LEU A N 1
ATOM 647 C CA . LEU A 1 88 ? -11.007 -4.580 5.174 1.00 88.75 88 LEU A CA 1
ATOM 648 C C . LEU A 1 88 ? -12.538 -4.620 5.237 1.00 88.75 88 LEU A C 1
ATOM 650 O O . LEU A 1 88 ? -13.136 -3.882 6.020 1.00 88.75 88 LEU A O 1
ATOM 654 N N . VAL A 1 89 ? -13.178 -5.497 4.457 1.00 88.69 89 VAL A N 1
ATOM 655 C CA . VAL A 1 89 ? -14.633 -5.702 4.484 1.00 88.69 89 VAL A CA 1
ATOM 656 C C . VAL A 1 89 ? -15.075 -6.265 5.831 1.00 88.69 89 VAL A C 1
ATOM 658 O O . VAL A 1 89 ? -16.058 -5.781 6.390 1.00 88.69 89 VAL A O 1
ATOM 661 N N . SER A 1 90 ? -14.353 -7.246 6.379 1.00 93.94 90 SER A N 1
ATOM 662 C CA . SER A 1 90 ? -14.666 -7.826 7.693 1.00 93.94 90 SER A CA 1
ATOM 663 C C . SER A 1 90 ? -14.588 -6.754 8.782 1.00 93.94 90 SER A C 1
ATOM 665 O O . SER A 1 90 ? -15.539 -6.565 9.539 1.00 93.94 90 SER A O 1
ATOM 667 N N . ILE A 1 91 ? -13.511 -5.963 8.788 1.00 92.25 91 ILE A N 1
ATOM 668 C CA . ILE A 1 91 ? -13.354 -4.825 9.699 1.00 92.25 91 ILE A CA 1
ATOM 669 C C . ILE A 1 91 ? -14.503 -3.831 9.515 1.00 92.25 91 ILE A C 1
ATOM 671 O O . ILE A 1 91 ? -15.189 -3.511 10.478 1.00 92.25 91 ILE A O 1
ATOM 675 N N . ALA A 1 92 ? -14.775 -3.368 8.294 1.00 87.25 92 ALA A N 1
ATOM 676 C CA . ALA A 1 92 ? -15.823 -2.381 8.050 1.00 87.25 92 ALA A CA 1
ATOM 677 C C . ALA A 1 92 ? -17.218 -2.873 8.475 1.00 87.25 92 ALA A C 1
ATOM 679 O O . ALA A 1 92 ? -18.000 -2.085 9.006 1.00 87.25 92 ALA A O 1
ATOM 680 N N . ARG A 1 93 ? -17.517 -4.165 8.285 1.00 90.56 93 ARG A N 1
ATOM 681 C CA . ARG A 1 93 ? -18.798 -4.778 8.665 1.00 90.56 93 ARG A CA 1
ATOM 682 C C . ARG A 1 93 ? -19.012 -4.817 10.176 1.00 90.56 93 ARG A C 1
ATOM 684 O O . ARG A 1 93 ? -20.102 -4.480 10.623 1.00 90.56 93 ARG A O 1
ATOM 691 N N . HIS A 1 94 ? -17.999 -5.213 10.946 1.00 91.12 94 HIS A N 1
ATOM 692 C CA . HIS A 1 94 ? -18.118 -5.370 12.405 1.00 91.12 94 HIS A CA 1
ATOM 693 C C . HIS A 1 94 ? -17.842 -4.076 13.170 1.00 91.12 94 HIS A C 1
ATOM 695 O O . HIS A 1 94 ? -18.473 -3.787 14.183 1.00 91.12 94 HIS A O 1
ATOM 701 N N . ASN A 1 95 ? -16.910 -3.273 12.665 1.00 89.06 95 ASN A N 1
ATOM 702 C CA . ASN A 1 95 ? -16.453 -2.046 13.299 1.00 89.06 95 ASN A CA 1
ATOM 703 C C . ASN A 1 95 ? -17.222 -0.809 12.805 1.00 89.06 95 ASN A C 1
ATOM 705 O O . ASN A 1 95 ? -17.098 0.261 13.391 1.00 89.06 95 ASN A O 1
ATOM 709 N N . GLY A 1 96 ? -18.005 -0.911 11.725 1.00 81.19 96 GLY A N 1
ATOM 710 C CA . GLY A 1 96 ? -18.709 0.224 11.112 1.00 81.19 96 GLY A CA 1
ATOM 711 C C . GLY A 1 96 ? -17.801 1.170 10.308 1.00 81.19 96 GLY A C 1
ATOM 712 O O . GLY A 1 96 ? -18.255 2.212 9.833 1.00 81.19 96 GLY A O 1
ATOM 713 N N . GLY A 1 97 ? -16.518 0.825 10.154 1.00 78.31 97 GLY A N 1
ATOM 714 C CA . GLY A 1 97 ? -15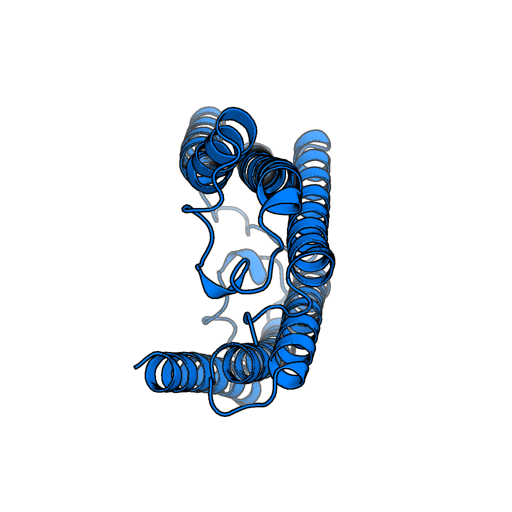.518 1.567 9.387 1.00 78.31 97 GLY A CA 1
ATOM 715 C C . GLY A 1 97 ? -14.124 0.939 9.494 1.00 78.31 97 GLY A C 1
ATOM 716 O O . GLY A 1 97 ? -13.824 0.240 10.459 1.00 78.31 97 GLY A O 1
ATOM 717 N N . ILE A 1 98 ? -13.264 1.187 8.500 1.00 76.19 98 ILE A N 1
ATOM 718 C CA . ILE A 1 98 ? -11.889 0.641 8.452 1.00 76.19 98 ILE A CA 1
ATOM 719 C C . ILE A 1 98 ? -11.008 1.264 9.541 1.00 76.19 98 ILE A C 1
ATOM 721 O O . ILE A 1 98 ? -10.227 0.574 10.195 1.00 76.19 98 ILE A O 1
ATOM 725 N N . VAL A 1 99 ? -11.166 2.572 9.742 1.00 72.12 99 VAL A N 1
ATOM 726 C CA . VAL A 1 99 ? -10.525 3.335 10.810 1.00 72.12 99 VAL A CA 1
ATOM 727 C C . VAL A 1 99 ? -11.631 3.958 11.639 1.00 72.12 99 VAL A C 1
ATOM 729 O O . VAL A 1 99 ? -12.316 4.880 11.190 1.00 72.12 99 VAL A O 1
ATOM 732 N N . THR A 1 100 ? -11.818 3.449 12.849 1.00 69.88 100 THR A N 1
ATOM 733 C CA . THR A 1 100 ? -12.689 4.075 13.837 1.00 69.88 100 THR A CA 1
ATOM 734 C C . THR A 1 100 ? -11.886 4.391 15.081 1.00 69.88 100 THR A C 1
ATOM 736 O O . THR A 1 100 ? -10.841 3.807 15.352 1.00 69.88 100 THR A O 1
ATOM 739 N N . SER A 1 101 ? -12.365 5.346 15.862 1.00 63.44 101 SER A N 1
ATOM 740 C CA . SER A 1 101 ? -11.881 5.479 17.224 1.00 63.44 101 SER A CA 1
ATOM 741 C C . SER A 1 101 ? -13.032 5.500 18.203 1.00 63.44 101 SER A C 1
ATOM 743 O O . SER A 1 101 ? -14.023 6.215 18.005 1.00 63.44 101 SER A O 1
ATOM 745 N N . ALA A 1 102 ? -12.862 4.723 19.273 1.00 57.34 102 ALA A N 1
ATOM 746 C CA . ALA A 1 102 ? -13.589 4.907 20.513 1.00 57.34 102 ALA A CA 1
ATOM 747 C C . ALA A 1 102 ? -13.371 6.354 20.970 1.00 57.34 102 ALA A C 1
ATOM 749 O O . ALA A 1 102 ? -12.334 6.953 20.662 1.00 57.34 102 ALA A O 1
ATOM 750 N N . ALA A 1 103 ? -14.348 6.940 21.661 1.00 49.38 103 ALA A N 1
ATOM 751 C CA . ALA A 1 103 ? -14.185 8.272 22.233 1.00 49.38 103 ALA A CA 1
ATOM 752 C C . ALA A 1 103 ? -12.869 8.316 23.038 1.00 49.38 103 ALA A C 1
ATOM 754 O O . ALA A 1 103 ? -12.728 7.601 24.024 1.00 49.38 103 ALA A O 1
ATOM 755 N N . GLY A 1 104 ? -11.884 9.087 22.558 1.00 48.38 104 GLY A N 1
ATOM 756 C CA . GLY A 1 104 ? -10.562 9.213 23.185 1.00 48.38 104 GLY A CA 1
ATOM 757 C C . GLY A 1 104 ? -9.392 8.407 22.589 1.00 48.38 104 GLY A C 1
ATOM 758 O O . GLY A 1 104 ? -8.281 8.588 23.072 1.00 48.38 104 GLY A O 1
ATOM 759 N N . ALA A 1 105 ? -9.560 7.579 21.547 1.00 44.53 105 ALA A N 1
ATOM 760 C CA . ALA A 1 105 ? -8.447 6.815 20.940 1.00 44.53 105 ALA A CA 1
ATOM 761 C C . ALA A 1 105 ? -7.930 7.409 19.601 1.00 44.53 105 ALA A C 1
ATOM 763 O O . ALA A 1 105 ? -8.715 7.897 18.788 1.00 44.53 105 ALA A O 1
ATOM 764 N N . GLY A 1 106 ? -6.610 7.355 19.352 1.00 58.53 106 GLY A N 1
ATOM 765 C CA . GLY A 1 106 ? -5.929 7.862 18.139 1.00 58.53 106 GLY A CA 1
ATOM 766 C C . GLY A 1 106 ? -4.814 8.863 18.471 1.00 58.53 106 GLY A C 1
ATOM 767 O O . GLY A 1 106 ? -4.176 8.729 19.510 1.00 58.53 106 GLY A O 1
ATOM 768 N N . LEU A 1 107 ? -4.658 9.934 17.678 1.00 57.41 107 LEU A N 1
ATOM 769 C CA . LEU A 1 107 ? -3.978 11.188 18.082 1.00 57.41 107 LEU A CA 1
ATOM 770 C C . LEU A 1 107 ? -4.724 11.899 19.246 1.00 57.41 107 LEU A C 1
ATOM 772 O O . LEU A 1 107 ? -4.757 13.125 19.340 1.00 57.41 107 LEU A O 1
ATOM 776 N N . GLY A 1 108 ? -5.401 11.128 20.101 1.00 56.88 108 GLY A N 1
ATOM 777 C CA . GLY A 1 108 ? -6.204 11.582 21.220 1.00 56.88 108 GLY A CA 1
ATOM 778 C C . GLY A 1 108 ? -5.334 12.354 22.198 1.00 56.88 108 GLY A C 1
ATOM 779 O O . GLY A 1 108 ? -4.283 11.880 22.615 1.00 56.88 108 GLY A O 1
ATOM 780 N N . GLY A 1 109 ? -5.766 13.574 22.511 1.00 63.50 109 GLY A N 1
ATOM 781 C CA . GLY A 1 109 ? -5.006 14.543 23.303 1.00 63.50 109 GLY A CA 1
ATOM 782 C C . GLY A 1 109 ? -4.315 15.625 22.468 1.00 63.50 109 GLY A C 1
ATOM 783 O O . GLY A 1 109 ? -4.027 16.693 23.003 1.00 63.50 109 GLY A O 1
ATOM 784 N N . LEU A 1 110 ? -4.110 15.420 21.160 1.00 76.50 110 LEU A N 1
ATOM 785 C CA . LEU A 1 110 ? -3.614 16.477 20.276 1.00 76.50 110 LEU A CA 1
ATOM 786 C C . LEU A 1 110 ? -4.751 17.395 19.826 1.00 76.50 110 LEU A C 1
ATOM 788 O O . LEU A 1 110 ? -5.876 16.963 19.563 1.00 76.50 110 LEU A O 1
ATOM 792 N N . SER A 1 111 ? -4.442 18.686 19.697 1.00 85.75 111 SER A N 1
ATOM 793 C CA . SER A 1 111 ? -5.388 19.631 19.105 1.00 85.75 111 SER A CA 1
ATOM 794 C C . SER A 1 111 ? -5.641 19.286 17.626 1.00 85.75 111 SER A C 1
ATOM 796 O O . SER A 1 111 ? -4.734 18.787 16.953 1.00 85.75 111 SER A O 1
ATOM 798 N N . PRO A 1 112 ? -6.821 19.620 17.069 1.00 84.50 112 PRO A N 1
ATOM 799 C CA . PRO A 1 112 ? -7.150 19.366 15.663 1.00 84.50 112 PRO A CA 1
ATOM 800 C C . PRO A 1 112 ? -6.072 19.830 14.672 1.00 84.50 112 PRO A C 1
ATOM 802 O O . PRO A 1 112 ? -5.743 19.119 13.725 1.00 84.50 112 PRO A O 1
ATOM 805 N N . ARG A 1 113 ? -5.473 21.004 14.919 1.00 88.19 113 ARG A N 1
ATOM 806 C CA . ARG A 1 113 ? -4.404 21.563 14.074 1.00 88.19 113 ARG A CA 1
ATOM 807 C C . ARG A 1 113 ? -3.134 20.720 14.119 1.00 88.19 113 ARG A C 1
ATOM 809 O O . ARG A 1 113 ? -2.524 20.497 13.081 1.00 88.19 113 ARG A O 1
ATOM 816 N N . VAL A 1 114 ? -2.753 20.249 15.306 1.00 88.50 114 VAL A N 1
ATOM 817 C CA . VAL A 1 114 ? -1.565 19.404 15.477 1.00 88.50 114 VAL A CA 1
ATOM 818 C C . VAL A 1 114 ? -1.793 18.046 14.820 1.00 88.50 114 VAL A C 1
ATOM 820 O O . VAL A 1 114 ? -0.920 17.583 14.095 1.00 88.50 114 VAL A O 1
ATOM 823 N N . SER A 1 115 ? -2.980 17.452 14.973 1.00 85.31 115 SER A N 1
ATOM 824 C CA . SER A 1 115 ? -3.318 16.191 14.304 1.00 85.31 115 SER A CA 1
ATOM 825 C C . SER A 1 115 ? -3.227 16.301 12.781 1.00 85.31 115 SER A C 1
ATOM 827 O O . SER A 1 115 ? -2.608 15.456 12.137 1.00 85.31 115 SER A O 1
ATOM 829 N N . MET A 1 116 ? -3.773 17.378 12.205 1.00 90.25 116 MET A N 1
ATOM 830 C CA . MET A 1 116 ? -3.644 17.666 10.774 1.00 90.25 116 MET A CA 1
ATOM 831 C C . MET A 1 116 ? -2.182 17.831 10.349 1.00 90.25 116 MET A C 1
ATOM 833 O O . MET A 1 116 ? -1.775 17.242 9.351 1.00 90.25 116 MET A O 1
ATOM 837 N N . ALA A 1 117 ? -1.395 18.604 11.102 1.00 92.19 117 ALA A N 1
ATOM 838 C CA . ALA A 1 117 ? 0.007 18.860 10.785 1.00 92.19 117 ALA A CA 1
ATOM 839 C C . ALA A 1 117 ? 0.852 17.579 10.824 1.00 92.19 117 ALA A C 1
ATOM 841 O O . ALA A 1 117 ? 1.622 17.332 9.900 1.00 92.19 117 ALA A O 1
ATOM 842 N N . VAL A 1 118 ? 0.668 16.737 11.847 1.00 90.25 118 VAL A N 1
ATOM 843 C CA . VAL A 1 118 ? 1.365 15.449 11.973 1.00 90.25 118 VAL A CA 1
ATOM 844 C C . VAL A 1 118 ? 1.013 14.535 10.804 1.00 90.25 118 VAL A C 1
ATOM 846 O O . VAL A 1 118 ? 1.908 14.026 10.135 1.00 90.25 118 VAL A O 1
ATOM 849 N N . CYS A 1 119 ? -0.277 14.361 10.510 1.00 91.12 119 CYS A N 1
ATOM 850 C CA . CYS A 1 119 ? -0.705 13.524 9.395 1.00 91.12 119 CYS A CA 1
ATOM 851 C C . CYS A 1 119 ? -0.193 14.047 8.046 1.00 91.12 119 CYS A C 1
ATOM 853 O O . CYS A 1 119 ? 0.282 13.254 7.238 1.00 91.12 119 CYS A O 1
ATOM 855 N N . ALA A 1 120 ? -0.233 15.360 7.809 1.00 93.06 120 ALA A N 1
ATOM 856 C CA . ALA A 1 120 ? 0.298 15.959 6.588 1.00 93.06 120 ALA A CA 1
ATOM 857 C C . ALA A 1 120 ? 1.818 15.766 6.464 1.00 93.06 120 ALA A C 1
ATOM 859 O O . ALA A 1 120 ? 2.292 15.414 5.388 1.00 93.06 120 ALA A O 1
ATOM 860 N N . ALA A 1 121 ? 2.573 15.932 7.554 1.00 95.56 121 ALA A N 1
ATOM 861 C CA . ALA A 1 121 ? 4.020 15.727 7.563 1.00 95.56 121 ALA A CA 1
ATOM 862 C C . ALA A 1 121 ? 4.392 14.262 7.288 1.00 95.56 121 ALA A C 1
ATOM 864 O O . ALA A 1 121 ? 5.231 13.989 6.433 1.00 95.56 121 ALA A O 1
ATOM 865 N N . VAL A 1 122 ? 3.727 13.314 7.956 1.00 92.69 122 VAL A N 1
ATOM 866 C CA . VAL A 1 122 ? 3.923 11.878 7.707 1.00 92.69 122 VAL A CA 1
ATOM 867 C C . VAL A 1 122 ? 3.534 11.521 6.272 1.00 92.69 122 VAL A C 1
ATOM 869 O O . VAL A 1 122 ? 4.287 10.834 5.592 1.00 92.69 122 VAL A O 1
ATOM 872 N N . GLY A 1 123 ? 2.400 12.028 5.781 1.00 94.25 123 GLY A N 1
ATOM 873 C CA . GLY A 1 123 ? 1.969 11.835 4.397 1.00 94.25 123 GLY A CA 1
ATOM 874 C C . GLY A 1 123 ? 2.971 12.372 3.383 1.00 94.25 123 GLY A C 1
ATOM 875 O O . GLY A 1 123 ? 3.282 11.678 2.420 1.00 94.25 123 GLY A O 1
ATOM 876 N N . ALA A 1 124 ? 3.522 13.564 3.619 1.00 96.75 124 ALA A N 1
ATOM 877 C CA . ALA A 1 124 ? 4.550 14.147 2.767 1.00 96.75 124 ALA A CA 1
ATOM 878 C C . ALA A 1 124 ? 5.806 13.266 2.745 1.00 96.75 124 ALA A C 1
ATOM 880 O O . ALA A 1 124 ? 6.270 12.910 1.666 1.00 96.75 124 ALA A O 1
ATOM 881 N N . LEU A 1 125 ? 6.296 12.834 3.911 1.00 96.75 125 LEU A N 1
ATOM 882 C CA . LEU A 1 125 ? 7.460 11.948 4.008 1.00 96.75 125 LEU A CA 1
ATOM 883 C C . LEU A 1 125 ? 7.239 10.613 3.285 1.00 96.75 125 LEU A C 1
ATOM 885 O O . LEU A 1 125 ? 8.089 10.203 2.501 1.00 96.75 125 LEU A O 1
ATOM 889 N N . LEU A 1 126 ? 6.090 9.961 3.492 1.00 92.88 126 LEU A N 1
ATOM 890 C CA . LEU A 1 126 ? 5.750 8.710 2.807 1.00 92.88 126 LEU A CA 1
ATOM 891 C C . LEU A 1 126 ? 5.607 8.906 1.292 1.00 92.88 126 LEU A C 1
ATOM 893 O O . LEU A 1 126 ? 6.051 8.060 0.519 1.00 92.88 126 LEU A O 1
ATOM 897 N N . SER A 1 127 ? 5.037 10.035 0.856 1.00 97.19 127 SER A N 1
ATOM 898 C CA . SER A 1 127 ? 4.843 10.329 -0.568 1.00 97.19 127 SER A CA 1
ATOM 899 C C . SER A 1 127 ? 6.154 10.443 -1.343 1.00 97.19 127 SER A C 1
ATOM 901 O O . SER A 1 127 ? 6.182 10.102 -2.525 1.00 97.19 127 SER A O 1
ATOM 903 N N . LEU A 1 128 ? 7.252 10.842 -0.685 1.00 96.56 128 LEU A N 1
ATOM 904 C CA . LEU A 1 128 ? 8.576 10.908 -1.310 1.00 96.56 128 LEU A CA 1
ATOM 905 C C . LEU A 1 128 ? 9.024 9.545 -1.846 1.00 96.56 128 LEU A C 1
ATOM 907 O O . LEU A 1 128 ? 9.680 9.504 -2.882 1.00 96.56 128 LEU A O 1
ATOM 911 N N . GLY A 1 129 ? 8.619 8.447 -1.198 1.00 92.88 129 GLY A N 1
ATOM 912 C CA . GLY A 1 129 ? 8.948 7.090 -1.636 1.00 92.88 129 GLY A CA 1
ATOM 913 C C . GLY A 1 129 ? 8.386 6.726 -3.012 1.00 92.88 129 GLY A C 1
ATOM 914 O O . GLY A 1 129 ? 8.989 5.915 -3.698 1.00 92.88 129 GLY A O 1
ATOM 915 N N . GLY A 1 130 ? 7.277 7.342 -3.439 1.00 94.12 130 GLY A N 1
ATOM 916 C CA . GLY A 1 130 ? 6.736 7.183 -4.796 1.00 94.12 130 GLY A CA 1
ATOM 917 C C . GLY A 1 130 ? 7.116 8.335 -5.730 1.00 94.12 130 GLY A C 1
ATOM 918 O O . GLY A 1 130 ? 7.479 8.118 -6.883 1.00 94.12 130 GLY A O 1
ATOM 919 N N . LEU A 1 131 ? 7.085 9.572 -5.223 1.00 96.81 131 LEU A N 1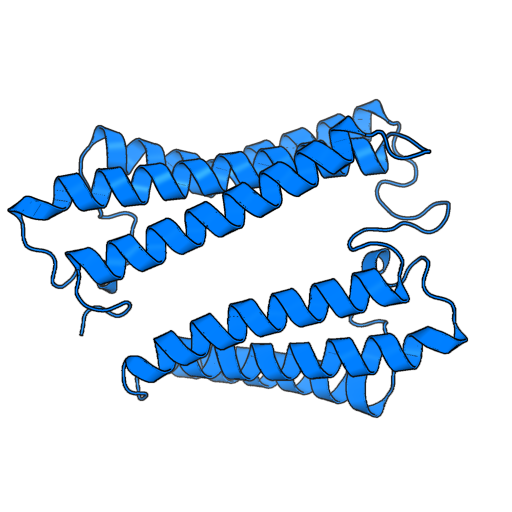
ATOM 920 C CA . LEU A 1 131 ? 7.343 10.772 -6.022 1.00 96.81 131 LEU A CA 1
ATOM 921 C C . LEU A 1 131 ? 8.788 10.853 -6.516 1.00 96.81 131 LEU A C 1
ATOM 923 O O . LEU A 1 131 ? 8.999 11.143 -7.688 1.00 96.81 131 LEU A O 1
ATOM 927 N N . VAL A 1 132 ? 9.774 10.614 -5.648 1.00 97.06 132 VAL A N 1
ATOM 928 C CA . VAL A 1 132 ? 11.193 10.739 -6.013 1.00 97.06 132 VAL A CA 1
ATOM 929 C C . VAL A 1 132 ? 11.576 9.751 -7.116 1.00 97.06 132 VAL A C 1
ATOM 931 O O . VAL A 1 132 ? 12.038 10.213 -8.163 1.00 97.06 132 VAL A O 1
ATOM 934 N N . PRO A 1 133 ? 11.372 8.429 -6.953 1.00 96.56 133 PRO A N 1
ATOM 935 C CA . PRO A 1 133 ? 11.725 7.500 -8.014 1.00 96.56 133 PRO A CA 1
ATOM 936 C C . PRO A 1 133 ? 10.832 7.677 -9.246 1.00 96.56 133 PRO A C 1
ATOM 938 O O . PRO A 1 133 ? 11.336 7.614 -10.361 1.00 96.56 133 PRO A O 1
ATOM 941 N N . GLY A 1 134 ? 9.544 7.994 -9.077 1.00 97.62 134 GLY A N 1
ATOM 942 C CA . GLY A 1 134 ? 8.647 8.185 -10.214 1.00 97.62 134 GLY A CA 1
ATOM 943 C C . GLY A 1 134 ? 9.020 9.381 -11.096 1.00 97.62 134 GLY A C 1
ATOM 944 O O . GLY A 1 134 ? 9.111 9.250 -12.315 1.00 97.62 134 GLY A O 1
ATOM 945 N N . VAL A 1 135 ? 9.311 10.538 -10.490 1.00 98.31 135 VAL A N 1
ATOM 946 C CA . VAL A 1 135 ? 9.780 11.729 -11.220 1.00 98.31 135 VAL A CA 1
ATOM 947 C C . VAL A 1 135 ? 11.140 11.477 -11.862 1.00 98.31 135 VAL A C 1
ATOM 949 O O . VAL A 1 135 ? 11.351 11.904 -12.995 1.00 98.31 135 VAL A O 1
ATOM 952 N N . TYR A 1 136 ? 12.043 10.774 -11.171 1.00 98.38 136 TYR A N 1
ATOM 953 C CA . TYR A 1 136 ? 13.331 10.384 -11.737 1.00 98.38 136 TYR A CA 1
ATOM 954 C C . TYR A 1 136 ? 13.144 9.583 -13.030 1.00 98.38 136 TYR A C 1
ATOM 956 O O . TYR A 1 136 ? 13.635 10.013 -14.068 1.00 98.38 136 TYR A O 1
ATOM 964 N N . MET A 1 137 ? 12.361 8.500 -12.994 1.00 98.12 137 MET A N 1
ATOM 965 C CA . MET A 1 137 ? 12.129 7.630 -14.153 1.00 98.12 137 MET A CA 1
ATOM 966 C C . MET A 1 137 ? 11.488 8.376 -15.332 1.00 98.12 137 MET A C 1
ATOM 968 O O . MET A 1 137 ? 11.904 8.195 -16.473 1.00 98.12 137 MET A O 1
ATOM 972 N N . ILE A 1 138 ? 10.522 9.265 -15.065 1.00 98.38 138 ILE A N 1
ATOM 973 C CA . ILE A 1 138 ? 9.899 10.106 -16.103 1.00 98.38 138 ILE A CA 1
ATOM 974 C C . ILE A 1 138 ? 10.924 11.059 -16.731 1.00 98.38 138 ILE A C 1
ATOM 976 O O . ILE A 1 138 ? 10.913 11.274 -17.941 1.00 98.38 138 ILE A O 1
ATOM 980 N N . ALA A 1 139 ? 11.788 11.668 -15.916 1.00 98.25 139 ALA A N 1
ATOM 981 C CA . ALA A 1 139 ? 12.724 12.685 -16.379 1.00 98.25 139 ALA A CA 1
ATOM 982 C C . ALA A 1 139 ? 13.927 12.099 -17.130 1.00 98.25 139 ALA A C 1
ATOM 984 O O . ALA A 1 139 ? 14.448 12.744 -18.040 1.00 98.25 139 ALA A O 1
ATOM 985 N N . THR A 1 140 ? 14.391 10.912 -16.737 1.00 97.81 140 THR A N 1
ATOM 986 C CA . THR A 1 140 ? 15.621 10.308 -17.270 1.00 97.81 140 THR A CA 1
ATOM 987 C C . THR A 1 140 ? 15.363 9.181 -18.263 1.00 97.81 140 THR A C 1
ATOM 989 O O . THR A 1 140 ? 16.253 8.863 -19.047 1.00 97.81 140 THR A O 1
ATOM 992 N N . GLY A 1 141 ? 14.177 8.565 -18.234 1.00 96.75 141 GLY A N 1
ATOM 993 C CA . GLY A 1 141 ? 13.912 7.313 -18.940 1.00 96.75 141 GLY A CA 1
ATOM 994 C C . GLY A 1 141 ? 14.647 6.106 -18.343 1.00 96.75 141 GLY A C 1
ATOM 995 O O . GLY A 1 141 ? 14.671 5.051 -18.972 1.00 96.75 141 GLY A O 1
ATOM 996 N N . ASP A 1 142 ? 15.262 6.250 -17.163 1.00 95.69 142 ASP A N 1
ATOM 997 C CA . ASP A 1 142 ? 16.021 5.191 -16.498 1.00 95.69 142 ASP A CA 1
ATOM 998 C C . ASP A 1 142 ? 15.129 4.381 -15.546 1.00 95.69 142 ASP A C 1
ATOM 1000 O O . ASP A 1 142 ? 14.486 4.937 -14.657 1.00 95.69 142 ASP A O 1
ATOM 1004 N N . VAL A 1 143 ? 15.127 3.057 -15.715 1.00 96.06 143 VAL A N 1
ATOM 1005 C CA . VAL A 1 143 ? 14.389 2.080 -14.897 1.00 96.06 143 VAL A CA 1
ATOM 1006 C C . VAL A 1 143 ? 15.208 1.513 -13.732 1.00 96.06 143 VAL A C 1
ATOM 1008 O O . VAL A 1 143 ? 14.723 0.640 -13.019 1.00 96.06 143 VAL A O 1
ATOM 1011 N N . SER A 1 144 ? 16.428 2.001 -13.493 1.00 94.31 144 SER A N 1
ATOM 1012 C CA . SER A 1 144 ? 17.357 1.486 -12.472 1.00 94.31 144 SER A CA 1
ATOM 1013 C C . SER A 1 144 ? 16.820 1.489 -11.034 1.00 94.31 144 SER A C 1
ATOM 1015 O O . SER A 1 144 ? 17.328 0.750 -10.191 1.00 94.31 144 SER A O 1
ATOM 1017 N N . LEU A 1 145 ? 15.787 2.289 -10.749 1.00 92.94 145 LEU A N 1
ATOM 1018 C CA . LEU A 1 145 ? 15.106 2.326 -9.451 1.00 92.94 145 LEU A CA 1
ATOM 1019 C C . LEU A 1 145 ? 13.999 1.270 -9.299 1.00 92.94 145 LEU A C 1
ATOM 1021 O O . LEU A 1 145 ? 13.476 1.096 -8.198 1.00 92.94 145 LEU A O 1
ATOM 1025 N N . LEU A 1 146 ? 13.650 0.556 -10.372 1.00 92.25 146 LEU A N 1
ATOM 1026 C CA . LEU A 1 146 ? 12.877 -0.677 -10.289 1.00 92.25 146 LEU A CA 1
ATOM 1027 C C . LEU A 1 146 ? 13.788 -1.836 -9.884 1.00 92.25 146 LEU A C 1
ATOM 1029 O O . LEU A 1 146 ? 15.006 -1.813 -10.077 1.00 92.25 146 LEU A O 1
ATOM 1033 N N . HIS A 1 147 ? 13.191 -2.914 -9.384 1.00 89.25 147 HIS A N 1
ATOM 1034 C CA . HIS A 1 147 ? 13.926 -4.165 -9.279 1.00 89.25 147 HIS A CA 1
ATOM 1035 C C . HIS A 1 147 ? 14.323 -4.671 -10.671 1.00 89.25 147 HIS A C 1
ATOM 1037 O O . HIS A 1 147 ? 13.504 -4.652 -11.586 1.00 89.25 147 HIS A O 1
ATOM 1043 N N . GLY A 1 148 ? 15.552 -5.180 -10.813 1.00 87.69 148 GLY A N 1
ATOM 1044 C CA . GLY A 1 148 ? 16.098 -5.643 -12.100 1.00 87.69 148 GLY A CA 1
ATOM 1045 C C . GLY A 1 148 ? 15.210 -6.642 -12.842 1.00 87.69 148 GLY A C 1
ATOM 1046 O O . GLY A 1 148 ? 15.104 -6.602 -14.062 1.00 87.69 148 GLY A O 1
ATOM 1047 N N . TYR A 1 149 ? 14.504 -7.494 -12.101 1.00 85.12 149 TYR A N 1
ATOM 1048 C CA . TYR A 1 149 ? 13.598 -8.487 -12.667 1.00 85.12 149 TYR A CA 1
ATOM 1049 C C . TYR A 1 149 ? 12.332 -7.893 -13.311 1.00 85.12 149 TYR A C 1
ATOM 1051 O O . TYR A 1 149 ? 11.701 -8.559 -14.121 1.00 85.12 149 TYR A O 1
ATOM 1059 N N . HIS A 1 150 ? 11.971 -6.639 -13.020 1.00 90.31 150 HIS A N 1
ATOM 1060 C CA . HIS A 1 150 ? 10.836 -5.961 -13.657 1.00 90.31 150 HIS A CA 1
ATOM 1061 C C . HIS A 1 150 ? 11.135 -5.459 -15.073 1.00 90.31 150 HIS A C 1
ATOM 1063 O O . HIS A 1 150 ? 10.212 -5.053 -15.775 1.00 90.31 150 HIS A O 1
ATOM 1069 N N . TYR A 1 151 ? 12.404 -5.459 -15.487 1.00 93.06 151 TYR A N 1
ATOM 1070 C CA . TYR A 1 151 ? 12.810 -4.993 -16.811 1.00 93.06 151 TYR A CA 1
ATOM 1071 C C . TYR A 1 151 ? 13.863 -5.882 -17.485 1.00 93.06 151 TYR A C 1
ATOM 1073 O O . TYR A 1 151 ? 14.498 -5.463 -18.452 1.00 93.06 151 TYR A O 1
ATOM 1081 N N . ALA A 1 152 ? 14.049 -7.108 -16.993 1.00 94.06 152 ALA A N 1
ATOM 1082 C CA . ALA A 1 152 ? 15.063 -8.040 -17.482 1.00 94.06 152 ALA A CA 1
ATOM 1083 C C . ALA A 1 152 ? 14.885 -8.412 -18.966 1.00 94.06 152 ALA A C 1
ATOM 1085 O O . ALA A 1 152 ? 15.875 -8.560 -19.681 1.00 94.06 152 ALA A O 1
ATOM 1086 N N . ASN A 1 153 ? 13.635 -8.511 -19.428 1.00 93.62 153 ASN A N 1
ATOM 1087 C CA . ASN A 1 153 ? 13.270 -8.947 -20.779 1.00 93.62 153 ASN A CA 1
ATOM 1088 C C . ASN A 1 153 ? 12.783 -7.797 -21.675 1.00 93.62 153 ASN A C 1
ATOM 1090 O O . ASN A 1 153 ? 12.346 -8.024 -22.804 1.00 93.62 153 ASN A O 1
ATOM 1094 N N . VAL A 1 154 ? 12.839 -6.558 -21.183 1.00 95.81 154 VAL A N 1
ATOM 1095 C CA . VAL A 1 154 ? 12.321 -5.389 -21.900 1.00 95.81 154 VAL A CA 1
ATOM 1096 C C . VAL A 1 154 ? 13.261 -5.038 -23.045 1.00 95.81 154 VAL A C 1
ATOM 1098 O O . VAL A 1 154 ? 14.468 -4.864 -22.855 1.00 95.81 154 VAL A O 1
ATOM 1101 N N . ALA A 1 155 ? 12.713 -4.897 -24.253 1.00 95.75 155 ALA A N 1
ATOM 1102 C CA . ALA A 1 155 ? 13.501 -4.471 -25.398 1.00 95.75 155 ALA A CA 1
ATOM 1103 C C . ALA A 1 155 ? 14.083 -3.064 -25.145 1.00 95.75 155 ALA A C 1
ATOM 1105 O O . ALA A 1 155 ? 13.358 -2.182 -24.682 1.00 95.75 155 ALA A O 1
ATOM 1106 N N . PRO A 1 156 ? 15.353 -2.786 -25.505 1.00 95.62 156 PRO A N 1
ATOM 1107 C CA . PRO A 1 156 ? 15.977 -1.484 -25.240 1.00 95.62 156 PRO A CA 1
ATOM 1108 C C . PRO A 1 156 ? 15.195 -0.278 -25.782 1.00 95.62 156 PRO A C 1
ATOM 1110 O O . PRO A 1 156 ? 15.257 0.805 -25.208 1.00 95.62 156 PRO A O 1
ATOM 1113 N N . ALA A 1 157 ? 14.450 -0.464 -26.877 1.00 96.69 157 ALA A N 1
ATOM 1114 C CA . ALA A 1 157 ? 13.609 0.571 -27.473 1.00 9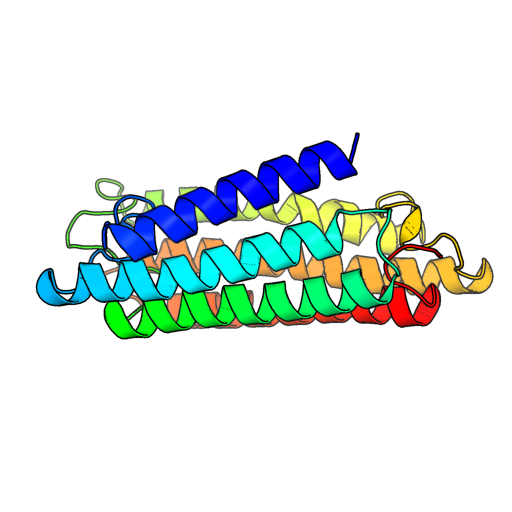6.69 157 ALA A CA 1
ATOM 1115 C C . ALA A 1 157 ? 12.379 0.934 -26.616 1.00 96.69 157 ALA A C 1
ATOM 1117 O O . ALA A 1 157 ? 11.901 2.063 -26.699 1.00 96.69 157 ALA A O 1
ATOM 1118 N N . ASP A 1 158 ? 11.903 0.010 -25.779 1.00 97.50 158 ASP A N 1
ATOM 1119 C CA . ASP A 1 158 ? 10.695 0.166 -24.964 1.00 97.50 158 ASP A CA 1
ATOM 1120 C C . ASP A 1 158 ? 10.996 0.651 -23.537 1.00 97.50 158 ASP A C 1
ATOM 1122 O O . ASP A 1 158 ? 10.096 1.113 -22.832 1.00 97.50 158 ASP A O 1
ATOM 1126 N N . VAL A 1 159 ? 12.266 0.619 -23.114 1.00 96.69 159 VAL A N 1
ATOM 1127 C CA . VAL A 1 159 ? 12.704 1.063 -21.778 1.00 96.69 159 VAL A CA 1
ATOM 1128 C C . VAL A 1 159 ? 12.219 2.481 -21.434 1.00 96.69 159 VAL A C 1
ATOM 1130 O O . VAL A 1 159 ? 11.669 2.648 -20.344 1.00 96.69 159 VAL A O 1
ATOM 1133 N N . PRO A 1 160 ? 12.309 3.501 -22.318 1.00 97.62 160 PRO A N 1
ATOM 1134 C CA . PRO A 1 160 ? 11.812 4.841 -21.989 1.00 97.62 160 PRO A CA 1
ATOM 1135 C C . PRO A 1 160 ? 10.291 4.896 -21.770 1.00 97.62 160 PRO A C 1
ATOM 1137 O O . PRO A 1 160 ? 9.800 5.672 -20.942 1.00 97.62 160 PRO A O 1
ATOM 1140 N N . ALA A 1 161 ? 9.531 4.073 -22.500 1.00 97.69 161 ALA A N 1
ATOM 1141 C CA . ALA A 1 161 ? 8.080 3.999 -22.366 1.00 97.69 161 ALA A CA 1
ATOM 1142 C C . ALA A 1 161 ? 7.683 3.307 -21.053 1.00 97.69 161 ALA A C 1
ATOM 1144 O O . ALA A 1 161 ? 6.822 3.820 -20.332 1.00 97.69 161 ALA A O 1
ATOM 1145 N N . LEU A 1 162 ? 8.365 2.210 -20.700 1.00 97.38 162 LEU A N 1
ATOM 1146 C CA . LEU A 1 162 ? 8.223 1.562 -19.397 1.00 97.38 162 LEU A CA 1
ATOM 1147 C C . LEU A 1 162 ? 8.576 2.528 -18.258 1.00 97.38 162 LEU A C 1
ATOM 1149 O O . LEU A 1 162 ? 7.779 2.685 -17.338 1.00 97.38 162 LEU A O 1
ATOM 1153 N N . ALA A 1 163 ? 9.714 3.227 -18.345 1.00 98.00 163 ALA A N 1
ATOM 1154 C CA . ALA A 1 163 ? 10.150 4.196 -17.338 1.00 98.00 163 ALA A CA 1
ATOM 1155 C C . ALA A 1 163 ? 9.107 5.299 -17.108 1.00 98.00 163 ALA A C 1
ATOM 1157 O O . ALA A 1 163 ? 8.787 5.635 -15.969 1.00 98.00 163 ALA A O 1
ATOM 1158 N N . THR A 1 164 ? 8.524 5.823 -18.188 1.00 98.38 164 THR A N 1
ATOM 1159 C CA . THR A 1 164 ? 7.464 6.834 -18.100 1.00 98.38 164 THR A CA 1
ATOM 1160 C C . THR A 1 164 ? 6.202 6.265 -17.448 1.00 98.38 164 THR A C 1
ATOM 1162 O O . THR A 1 164 ? 5.638 6.895 -16.553 1.00 98.38 164 THR A O 1
ATOM 1165 N N . GLY A 1 165 ? 5.751 5.081 -17.872 1.00 97.94 165 GLY A N 1
ATOM 1166 C CA . GLY A 1 165 ? 4.543 4.444 -17.344 1.00 97.94 165 GLY A CA 1
ATOM 1167 C C . GLY A 1 165 ? 4.662 4.088 -15.861 1.00 97.94 165 GLY A C 1
ATOM 1168 O O . GLY A 1 165 ? 3.824 4.497 -15.055 1.00 97.94 165 GLY A O 1
ATOM 1169 N N . GLU A 1 166 ? 5.725 3.375 -15.495 1.00 97.62 166 GLU A N 1
ATOM 1170 C CA . GLU A 1 166 ? 6.033 3.011 -14.109 1.00 97.62 166 GLU A CA 1
ATOM 1171 C C . GLU A 1 166 ? 6.253 4.255 -13.251 1.00 97.62 166 GLU A C 1
ATOM 1173 O O . GLU A 1 166 ? 5.739 4.353 -12.136 1.00 97.62 166 GLU A O 1
ATOM 1178 N N . GLY A 1 167 ? 6.937 5.263 -13.798 1.00 97.94 167 GLY A N 1
ATOM 1179 C CA . GLY A 1 167 ? 7.153 6.524 -13.109 1.00 97.94 167 GLY A CA 1
ATOM 1180 C C . GLY A 1 167 ? 5.849 7.264 -12.798 1.00 97.94 167 GLY A C 1
ATOM 1181 O O . GLY A 1 167 ? 5.666 7.750 -11.679 1.00 97.94 167 GLY A O 1
ATOM 1182 N N . LEU A 1 168 ? 4.892 7.292 -13.734 1.00 98.38 168 LEU A N 1
ATOM 1183 C CA . LEU A 1 168 ? 3.556 7.856 -13.504 1.00 98.38 168 LEU A CA 1
ATOM 1184 C C . LEU A 1 168 ? 2.782 7.072 -12.439 1.00 98.38 168 LEU A C 1
ATOM 1186 O O . LEU A 1 168 ? 2.135 7.672 -11.574 1.00 98.38 168 LEU A O 1
ATOM 1190 N N . ALA A 1 169 ? 2.861 5.743 -12.474 1.00 97.69 169 ALA A N 1
ATOM 1191 C CA . ALA A 1 169 ? 2.193 4.898 -11.497 1.00 97.69 169 ALA A CA 1
ATOM 1192 C C . ALA A 1 169 ? 2.770 5.101 -10.081 1.00 97.69 169 ALA A C 1
ATOM 1194 O O . ALA A 1 169 ? 2.001 5.280 -9.131 1.00 97.69 169 ALA A O 1
ATOM 1195 N N . MET A 1 170 ? 4.097 5.205 -9.959 1.00 97.00 170 MET A N 1
ATOM 1196 C CA . MET A 1 170 ? 4.830 5.524 -8.726 1.00 97.00 170 MET A CA 1
ATOM 1197 C C . MET A 1 170 ? 4.494 6.917 -8.177 1.00 97.00 170 MET A C 1
ATOM 1199 O O . MET A 1 170 ? 4.252 7.074 -6.975 1.00 97.00 170 MET A O 1
ATOM 1203 N N . VAL A 1 171 ? 4.381 7.929 -9.046 1.00 98.31 171 VAL A N 1
ATOM 1204 C CA . VAL A 1 171 ? 3.873 9.256 -8.658 1.00 98.31 171 VAL A CA 1
ATOM 1205 C C . VAL A 1 171 ? 2.449 9.144 -8.110 1.00 98.31 171 VAL A C 1
ATOM 1207 O O . VAL A 1 171 ? 2.153 9.711 -7.056 1.00 98.31 171 VAL A O 1
ATOM 1210 N N . GLY A 1 172 ? 1.581 8.375 -8.773 1.00 98.00 172 GLY A N 1
ATOM 1211 C CA . GLY A 1 172 ? 0.224 8.109 -8.298 1.00 98.00 172 GLY A CA 1
ATOM 1212 C C . GLY A 1 172 ? 0.194 7.445 -6.914 1.00 98.00 172 GLY A C 1
ATOM 1213 O O . GLY A 1 172 ? -0.571 7.890 -6.054 1.00 98.00 172 GLY A O 1
ATOM 1214 N N . LEU A 1 173 ? 1.088 6.483 -6.636 1.00 95.75 173 LEU A N 1
ATOM 1215 C CA . LEU A 1 173 ? 1.259 5.912 -5.293 1.00 95.75 173 LEU A CA 1
ATOM 1216 C C . LEU A 1 173 ? 1.642 6.990 -4.275 1.00 95.75 173 LEU A C 1
ATOM 1218 O O . LEU A 1 173 ? 0.995 7.103 -3.233 1.00 95.75 173 LEU A O 1
ATOM 1222 N N . GLY A 1 174 ? 2.629 7.831 -4.586 1.00 97.25 174 GLY A N 1
ATOM 1223 C CA . GLY A 1 174 ? 3.040 8.927 -3.708 1.00 97.25 174 GLY A CA 1
ATOM 1224 C C . GLY A 1 174 ? 1.889 9.889 -3.381 1.00 97.25 174 GLY A C 1
ATOM 1225 O O . GLY A 1 174 ? 1.624 10.177 -2.211 1.00 97.25 174 GLY A O 1
ATOM 1226 N N . VAL A 1 175 ? 1.146 10.329 -4.402 1.00 98.00 175 VAL A N 1
ATOM 1227 C CA . VAL A 1 175 ? -0.026 11.211 -4.248 1.00 98.00 175 VAL A CA 1
ATOM 1228 C C . VAL A 1 175 ? -1.127 10.537 -3.427 1.00 98.00 175 VAL A C 1
ATOM 1230 O O . VAL A 1 175 ? -1.732 11.174 -2.561 1.00 98.00 175 VAL A O 1
ATOM 1233 N N . SER A 1 176 ? -1.371 9.246 -3.654 1.00 97.12 176 SER A N 1
ATOM 1234 C CA . SER A 1 176 ? -2.390 8.489 -2.929 1.00 97.12 176 SER A CA 1
ATOM 1235 C C . SER A 1 176 ? -2.089 8.374 -1.430 1.00 97.12 176 SER A C 1
ATOM 1237 O O . SER A 1 176 ? -2.988 8.578 -0.611 1.00 97.12 176 SER A O 1
ATOM 1239 N N . LEU A 1 177 ? -0.823 8.147 -1.055 1.00 94.00 177 LEU A N 1
ATOM 1240 C CA . LEU A 1 177 ? -0.382 8.094 0.341 1.00 94.00 177 LEU A CA 1
ATOM 1241 C C . LEU A 1 177 ? -0.576 9.445 1.032 1.00 94.00 177 LEU A C 1
ATOM 1243 O O . LEU A 1 177 ? -1.122 9.501 2.136 1.00 94.00 177 LEU A O 1
ATOM 1247 N N . LEU A 1 178 ? -0.204 10.542 0.364 1.00 96.38 178 LEU A N 1
ATOM 1248 C CA . LEU A 1 178 ? -0.430 11.890 0.883 1.00 96.38 178 LEU A CA 1
ATOM 1249 C C . LEU A 1 178 ? -1.926 12.167 1.092 1.00 96.38 178 LEU A C 1
ATOM 1251 O O . LEU A 1 178 ? -2.325 12.625 2.165 1.00 96.38 178 LEU A O 1
ATOM 1255 N N . ALA A 1 179 ? -2.760 11.851 0.097 1.00 95.69 179 ALA A N 1
ATOM 1256 C CA . ALA A 1 179 ? -4.206 12.034 0.170 1.00 95.69 179 ALA A CA 1
ATOM 1257 C C . ALA A 1 179 ? -4.823 11.241 1.336 1.00 95.69 179 ALA A C 1
ATOM 1259 O O . ALA A 1 179 ? -5.550 11.811 2.155 1.00 95.69 179 ALA A O 1
ATOM 1260 N N . CYS A 1 180 ? -4.481 9.957 1.473 1.00 91.38 180 CYS A N 1
ATOM 1261 C CA . CYS A 1 180 ? -4.941 9.112 2.576 1.00 91.38 180 CYS A CA 1
ATOM 1262 C C . CYS A 1 180 ? -4.508 9.659 3.943 1.00 91.38 180 CYS A C 1
ATOM 1264 O O . CYS A 1 180 ? -5.301 9.691 4.886 1.00 91.38 180 CYS A O 1
ATOM 1266 N N . MET A 1 181 ? -3.276 10.152 4.072 1.00 91.56 181 MET A N 1
ATOM 1267 C CA . MET A 1 181 ? -2.809 10.704 5.342 1.00 91.56 181 MET A CA 1
ATOM 1268 C C . MET A 1 181 ? -3.504 12.025 5.691 1.00 91.56 181 MET A C 1
ATOM 1270 O O . MET A 1 181 ? -3.951 12.188 6.826 1.00 91.56 181 MET A O 1
ATOM 1274 N N . ILE A 1 182 ? -3.702 12.935 4.732 1.00 92.19 182 ILE A N 1
ATOM 1275 C CA . ILE A 1 182 ? -4.485 14.165 4.956 1.00 92.19 182 ILE A CA 1
ATOM 1276 C C . ILE A 1 182 ? -5.938 13.824 5.323 1.00 92.19 182 ILE A C 1
ATOM 1278 O O . ILE A 1 182 ? -6.502 14.417 6.248 1.00 92.19 182 ILE A O 1
ATOM 1282 N N . GLY A 1 183 ? -6.535 12.839 4.645 1.00 89.81 183 GLY A N 1
ATOM 1283 C CA . GLY A 1 183 ? -7.870 12.329 4.956 1.00 89.81 183 GLY A CA 1
ATOM 1284 C C . GLY A 1 183 ? -7.946 11.801 6.388 1.00 89.81 183 GLY A C 1
ATOM 1285 O O . GLY A 1 183 ? -8.827 12.203 7.147 1.00 89.81 183 GLY A O 1
ATOM 1286 N N . THR A 1 184 ? -6.969 10.991 6.797 1.00 86.25 184 THR A N 1
ATOM 1287 C CA . THR A 1 184 ? -6.833 10.483 8.171 1.00 86.25 184 THR A CA 1
ATOM 1288 C C . THR A 1 184 ? -6.732 11.623 9.183 1.00 86.25 184 THR A C 1
ATOM 1290 O O . THR A 1 184 ? -7.456 11.619 10.178 1.00 86.25 184 THR A O 1
ATOM 1293 N N . GLY A 1 185 ? -5.926 12.651 8.896 1.00 86.94 185 GLY A N 1
ATOM 1294 C CA . GLY A 1 185 ? -5.846 13.860 9.716 1.00 86.94 185 GLY A CA 1
ATOM 1295 C C . GLY A 1 185 ? -7.217 14.503 9.925 1.00 86.94 185 GLY A C 1
ATOM 1296 O O . GLY A 1 185 ? -7.591 14.797 11.059 1.00 86.94 185 GLY A O 1
ATOM 1297 N N . GLY A 1 186 ? -8.011 14.637 8.858 1.00 86.69 186 GLY A N 1
ATOM 1298 C CA . GLY A 1 186 ? -9.366 15.190 8.925 1.00 86.69 186 GLY A CA 1
ATOM 1299 C C . GLY A 1 186 ? -10.341 14.338 9.739 1.00 86.69 186 GLY A C 1
ATOM 1300 O O . GLY A 1 186 ? -11.175 14.883 10.465 1.00 86.69 186 GLY A O 1
ATOM 1301 N N . LE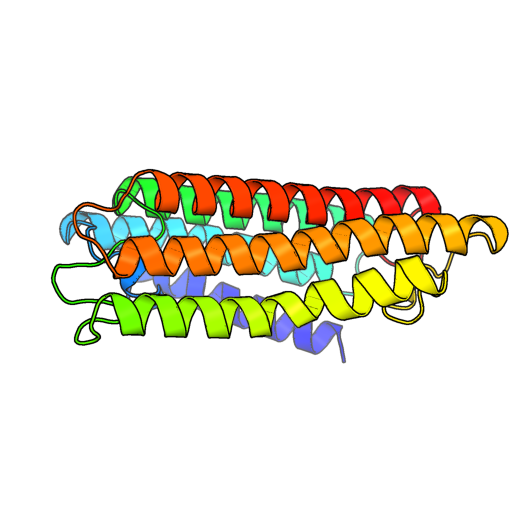U A 1 187 ? -10.217 13.009 9.657 1.00 82.88 187 LEU A N 1
ATOM 1302 C CA . LEU A 1 187 ? -10.996 12.066 10.467 1.00 82.88 187 LEU A CA 1
ATOM 1303 C C . LEU A 1 187 ? -10.623 12.137 11.957 1.00 82.88 187 LEU A C 1
ATOM 1305 O O . LEU A 1 187 ? -11.495 11.982 12.813 1.00 82.88 187 LEU A O 1
ATOM 1309 N N . CYS A 1 188 ? -9.348 12.384 12.272 1.00 78.12 188 CYS A N 1
ATOM 1310 C CA . CYS A 1 188 ? -8.864 12.530 13.644 1.00 78.12 188 CYS A CA 1
ATOM 1311 C C . CYS A 1 188 ? -9.165 13.913 14.241 1.00 78.12 188 CYS A C 1
ATOM 1313 O O . CYS A 1 188 ? -9.439 14.017 15.435 1.00 78.12 188 CYS A O 1
ATOM 1315 N N . ALA A 1 189 ? -9.111 14.971 13.432 1.00 81.19 189 ALA A N 1
ATOM 1316 C CA . ALA A 1 189 ? -9.228 16.357 13.879 1.00 81.19 189 ALA A CA 1
ATOM 1317 C C . ALA A 1 189 ? -10.672 16.793 14.177 1.00 81.19 189 ALA A C 1
ATOM 1319 O O . ALA A 1 189 ? -10.884 17.742 14.934 1.00 81.19 189 ALA A O 1
ATOM 1320 N N . HIS A 1 190 ? -11.670 16.125 13.592 1.00 72.94 190 HIS A N 1
ATOM 1321 C CA . HIS A 1 190 ? -13.054 16.588 13.621 1.00 72.94 190 HIS A CA 1
ATOM 1322 C C . HIS A 1 190 ? -14.041 15.459 13.929 1.00 72.94 190 HIS A C 1
ATOM 1324 O O . HIS A 1 190 ? -14.027 14.394 13.309 1.00 72.94 190 HIS A O 1
ATOM 1330 N N . ARG A 1 191 ? -14.961 15.723 14.864 1.00 74.31 191 ARG A N 1
ATOM 1331 C CA . ARG A 1 191 ? -16.124 14.877 15.148 1.00 74.31 191 ARG A CA 1
ATOM 1332 C C . ARG A 1 191 ? -17.402 15.727 15.033 1.00 74.31 191 ARG A C 1
ATOM 1334 O O . ARG A 1 191 ? -17.477 16.746 15.713 1.00 74.31 191 ARG A O 1
ATOM 1341 N N . PRO A 1 192 ? -18.395 15.332 14.210 1.00 76.50 192 PRO A N 1
ATOM 1342 C CA . PRO A 1 192 ? -18.393 14.177 13.306 1.00 76.50 192 PRO A CA 1
ATOM 1343 C C . PRO A 1 192 ? -17.368 14.312 12.165 1.00 76.50 192 PRO A C 1
ATOM 1345 O O . PRO A 1 192 ? -16.977 15.414 11.790 1.00 76.50 192 PRO A O 1
ATOM 1348 N N . ALA A 1 193 ? -16.942 13.172 11.611 1.00 78.06 193 ALA A N 1
ATOM 1349 C CA . ALA A 1 193 ? -15.959 13.124 10.529 1.00 78.06 193 ALA A CA 1
ATOM 1350 C C . ALA A 1 193 ? -16.456 13.879 9.276 1.00 78.06 193 ALA A C 1
ATOM 1352 O O . ALA A 1 193 ? -17.526 13.535 8.750 1.00 78.06 193 ALA A O 1
ATOM 1353 N N . PRO A 1 194 ? -15.698 14.863 8.760 1.00 84.56 194 PRO A N 1
ATOM 1354 C CA . PRO A 1 194 ? -16.145 15.707 7.666 1.00 84.56 194 PRO A CA 1
ATOM 1355 C C . PRO A 1 194 ? -16.153 14.939 6.340 1.00 84.56 194 PRO A C 1
ATOM 1357 O O . PRO A 1 194 ? -15.344 14.041 6.102 1.00 84.56 194 PRO A O 1
ATOM 1360 N N . ARG A 1 195 ? -17.077 15.308 5.445 1.00 89.44 195 ARG A N 1
ATOM 1361 C CA . ARG A 1 195 ? -17.264 14.624 4.152 1.00 89.44 195 ARG A CA 1
ATOM 1362 C C . ARG A 1 195 ? -16.018 14.677 3.270 1.00 89.44 195 ARG A C 1
ATOM 1364 O O . ARG A 1 195 ? -15.705 13.675 2.638 1.00 89.44 195 ARG A O 1
ATOM 1371 N N . TRP A 1 196 ? -15.295 15.799 3.271 1.00 92.69 196 TRP A N 1
ATOM 1372 C CA . TRP A 1 196 ? -14.065 15.951 2.488 1.00 92.69 196 TRP A CA 1
ATOM 1373 C C . TRP A 1 196 ? -12.992 14.937 2.909 1.00 92.69 196 TRP A C 1
ATOM 1375 O O . TRP A 1 196 ? -12.330 14.376 2.048 1.00 92.69 196 TRP A O 1
ATOM 1385 N N . ALA A 1 197 ? -12.868 14.636 4.207 1.00 87.50 197 ALA A N 1
ATOM 1386 C CA . ALA A 1 197 ? -11.865 13.701 4.714 1.00 87.50 197 ALA A CA 1
ATOM 1387 C C . ALA A 1 197 ? -12.168 12.267 4.268 1.00 87.50 197 ALA A C 1
ATOM 1389 O O . ALA A 1 197 ? -11.279 11.543 3.829 1.00 87.50 197 ALA A O 1
ATOM 1390 N N . LYS A 1 198 ? -13.450 11.881 4.302 1.00 83.62 198 LYS A N 1
ATOM 1391 C CA . LYS A 1 198 ? -13.913 10.591 3.773 1.00 83.62 198 LYS A CA 1
ATOM 1392 C C . LYS A 1 198 ? -13.712 10.498 2.261 1.00 83.62 198 LYS A C 1
ATOM 1394 O O . LYS A 1 198 ? -13.215 9.488 1.782 1.00 83.62 198 LYS A O 1
ATOM 1399 N N . ALA A 1 199 ? -14.077 11.547 1.523 1.00 88.44 199 ALA A N 1
ATOM 1400 C CA . ALA A 1 199 ? -13.896 11.596 0.076 1.00 88.44 199 ALA A CA 1
ATOM 1401 C C . ALA A 1 199 ? -12.414 11.479 -0.305 1.00 88.44 199 ALA A C 1
ATOM 1403 O O . ALA A 1 199 ? -12.083 10.724 -1.211 1.00 88.44 199 ALA A O 1
ATOM 1404 N N . LEU A 1 200 ? -11.526 12.154 0.429 1.00 91.75 200 LEU A N 1
ATOM 1405 C CA . LEU A 1 200 ? -10.088 12.105 0.192 1.00 91.75 200 LEU A CA 1
ATOM 1406 C C . LEU A 1 200 ? -9.492 10.725 0.509 1.00 91.75 200 LEU A C 1
ATOM 1408 O O . LEU A 1 200 ? -8.676 10.236 -0.263 1.00 91.75 200 LEU A O 1
ATOM 1412 N N . MET A 1 201 ? -9.949 10.066 1.580 1.00 87.19 201 MET A N 1
ATOM 1413 C CA . MET A 1 201 ? -9.594 8.671 1.876 1.00 87.19 201 MET A CA 1
ATOM 1414 C C . MET A 1 201 ? -10.009 7.716 0.753 1.00 87.19 201 MET A C 1
ATOM 1416 O O . MET A 1 201 ? -9.227 6.859 0.353 1.00 87.19 201 MET A O 1
ATOM 1420 N N . VAL A 1 202 ? -11.235 7.859 0.240 1.00 86.62 202 VAL A N 1
ATOM 1421 C CA . VAL A 1 202 ? -11.739 7.019 -0.856 1.00 86.62 202 VAL A CA 1
ATOM 1422 C C . VAL A 1 202 ? -10.962 7.291 -2.141 1.00 86.62 202 VAL A C 1
ATOM 1424 O O . VAL A 1 202 ? -10.496 6.349 -2.772 1.00 86.62 202 VAL A O 1
ATOM 1427 N N . ALA A 1 203 ? -10.774 8.560 -2.506 1.00 90.81 203 ALA A N 1
ATOM 1428 C CA . ALA A 1 203 ? -10.022 8.945 -3.696 1.00 90.81 203 ALA A CA 1
ATOM 1429 C C . ALA A 1 203 ? -8.564 8.466 -3.627 1.00 90.81 203 ALA A C 1
ATOM 1431 O O . ALA A 1 203 ? -8.066 7.902 -4.596 1.00 90.81 203 ALA A O 1
ATOM 1432 N N . GLY A 1 204 ? -7.910 8.627 -2.472 1.00 92.88 204 GLY A N 1
ATOM 1433 C CA . GLY A 1 204 ? -6.568 8.107 -2.226 1.00 92.88 204 GLY A CA 1
ATOM 1434 C C . GLY A 1 204 ? -6.517 6.585 -2.354 1.00 92.88 204 GLY A C 1
ATOM 1435 O O . GLY A 1 204 ? -5.687 6.071 -3.090 1.00 92.88 204 GLY A O 1
ATOM 1436 N N . GLY A 1 205 ? -7.449 5.855 -1.735 1.00 87.12 205 GLY A N 1
ATOM 1437 C CA . GLY A 1 205 ? -7.512 4.395 -1.857 1.00 87.12 205 GLY A CA 1
ATOM 1438 C C . GLY A 1 205 ? -7.723 3.906 -3.296 1.00 87.12 205 GLY A C 1
ATOM 1439 O O . GLY A 1 205 ? -7.055 2.970 -3.729 1.00 87.12 205 GLY A O 1
ATOM 1440 N N . VAL A 1 206 ? -8.607 4.561 -4.057 1.00 90.25 206 VAL A N 1
ATOM 1441 C CA . VAL A 1 206 ? -8.842 4.242 -5.476 1.00 90.25 206 VAL A CA 1
ATOM 1442 C C . VAL A 1 206 ? -7.599 4.531 -6.316 1.00 90.25 206 VAL A C 1
ATOM 1444 O O . VAL A 1 206 ? -7.216 3.690 -7.125 1.00 90.25 206 VAL A O 1
ATOM 1447 N N . LEU A 1 207 ? -6.948 5.680 -6.106 1.00 95.81 207 LEU A N 1
ATOM 1448 C CA . LEU A 1 207 ? -5.717 6.031 -6.814 1.00 95.81 207 LEU A CA 1
ATOM 1449 C C . LEU A 1 207 ? -4.586 5.048 -6.491 1.00 95.81 207 LEU A C 1
ATOM 1451 O O . LEU A 1 207 ? -3.913 4.594 -7.407 1.00 95.81 207 LEU A O 1
ATOM 1455 N N . PHE A 1 208 ? -4.422 4.668 -5.220 1.00 92.31 208 PHE A N 1
ATOM 1456 C CA . PHE A 1 208 ? -3.437 3.670 -4.801 1.00 92.31 208 PHE A CA 1
ATOM 1457 C C . PHE A 1 208 ? -3.651 2.347 -5.547 1.00 92.31 208 PHE A C 1
ATOM 1459 O O . PHE A 1 208 ? -2.723 1.811 -6.149 1.00 92.31 208 PHE A O 1
ATOM 1466 N N . ALA A 1 209 ? -4.890 1.844 -5.558 1.00 87.19 209 ALA A N 1
ATOM 1467 C CA . ALA A 1 209 ? -5.232 0.602 -6.245 1.00 87.19 209 ALA A CA 1
ATOM 1468 C C . ALA A 1 209 ? -4.993 0.696 -7.760 1.00 87.19 209 ALA A C 1
ATOM 1470 O O . ALA A 1 209 ? -4.388 -0.204 -8.340 1.00 87.19 209 ALA A O 1
ATOM 1471 N N . ALA A 1 210 ? -5.419 1.794 -8.392 1.00 91.81 210 ALA A N 1
ATOM 1472 C CA . ALA A 1 210 ? -5.213 2.023 -9.819 1.00 91.81 210 ALA A CA 1
ATOM 1473 C C . ALA A 1 210 ? -3.721 2.097 -10.181 1.00 91.81 210 ALA A C 1
ATOM 1475 O O . ALA A 1 210 ? -3.316 1.512 -11.181 1.00 91.81 210 ALA A O 1
ATOM 1476 N N . SER A 1 211 ? -2.904 2.753 -9.353 1.00 95.75 211 SER A N 1
ATOM 1477 C CA . SER A 1 211 ? -1.454 2.821 -9.535 1.00 95.75 211 SER A CA 1
ATOM 1478 C C . SER A 1 211 ? -0.785 1.452 -9.435 1.00 95.75 211 SER A C 1
ATOM 1480 O O . SER A 1 211 ? 0.012 1.120 -10.305 1.00 95.75 211 SER A O 1
ATOM 1482 N N . ILE A 1 212 ? -1.131 0.630 -8.436 1.00 90.88 212 ILE A N 1
ATOM 1483 C CA . ILE A 1 212 ? -0.598 -0.741 -8.338 1.00 90.88 212 ILE A CA 1
ATOM 1484 C C . ILE A 1 212 ? -0.987 -1.562 -9.571 1.00 90.88 212 ILE A C 1
ATOM 1486 O O . ILE A 1 212 ? -0.139 -2.223 -10.162 1.00 90.88 212 ILE A O 1
ATOM 1490 N N . VAL A 1 213 ? -2.256 -1.503 -9.987 1.00 89.50 213 VAL A N 1
ATOM 1491 C CA . VAL A 1 213 ? -2.724 -2.216 -11.185 1.00 89.50 213 VAL A CA 1
ATOM 1492 C C . VAL A 1 213 ? -1.967 -1.748 -12.427 1.00 89.50 213 VAL A C 1
ATOM 1494 O O . VAL A 1 213 ? -1.548 -2.585 -13.221 1.00 89.50 213 VAL A O 1
ATOM 1497 N N . ALA A 1 214 ? -1.751 -0.439 -12.579 1.00 94.38 214 ALA A N 1
ATOM 1498 C CA . ALA A 1 214 ? -0.989 0.110 -13.693 1.00 94.38 214 ALA A CA 1
ATOM 1499 C C . ALA A 1 214 ? 0.445 -0.436 -13.723 1.00 94.38 214 ALA A C 1
ATOM 1501 O O . ALA A 1 214 ? 0.843 -0.937 -14.769 1.00 94.38 214 ALA A O 1
ATOM 1502 N N . MET A 1 215 ? 1.173 -0.423 -12.597 1.00 93.56 215 MET A N 1
ATOM 1503 C CA . MET A 1 215 ? 2.533 -0.986 -12.526 1.00 93.56 215 MET A CA 1
ATOM 1504 C C . MET A 1 215 ? 2.551 -2.461 -12.945 1.00 93.56 215 MET A C 1
ATOM 1506 O O . MET A 1 215 ? 3.283 -2.878 -13.834 1.00 93.56 215 MET A O 1
ATOM 1510 N N . LEU A 1 216 ? 1.672 -3.275 -12.355 1.00 90.75 216 LEU A N 1
ATOM 1511 C CA . LEU A 1 216 ? 1.631 -4.709 -12.654 1.00 90.75 216 LEU A CA 1
ATOM 1512 C C . LEU A 1 216 ? 1.348 -4.981 -14.138 1.00 90.75 216 LEU A C 1
ATOM 1514 O O . LEU A 1 216 ? 1.975 -5.853 -14.736 1.00 90.75 216 LEU A O 1
ATOM 1518 N N . LEU A 1 217 ? 0.420 -4.232 -14.739 1.00 91.19 217 LEU A N 1
ATOM 1519 C CA . LEU A 1 217 ? 0.085 -4.377 -16.154 1.00 91.19 217 LEU A CA 1
ATOM 1520 C C . LEU A 1 217 ? 1.205 -3.886 -17.072 1.00 91.19 217 LEU A C 1
ATOM 1522 O O . LEU A 1 217 ? 1.431 -4.511 -18.103 1.00 91.19 217 LEU A O 1
ATOM 1526 N N . LEU A 1 218 ? 1.901 -2.805 -16.717 1.00 95.69 218 LEU A N 1
ATOM 1527 C CA . LEU A 1 218 ? 3.032 -2.281 -17.483 1.00 95.69 218 LEU A CA 1
ATOM 1528 C C . LEU A 1 218 ? 4.212 -3.256 -17.462 1.00 95.69 218 LEU A C 1
ATOM 1530 O O . LEU A 1 218 ? 4.746 -3.568 -18.526 1.00 95.69 218 LEU A O 1
ATOM 1534 N N . ILE A 1 219 ? 4.551 -3.808 -16.293 1.00 92.69 219 ILE A N 1
ATOM 1535 C CA . ILE A 1 219 ? 5.565 -4.862 -16.169 1.00 92.69 219 ILE A CA 1
ATOM 1536 C C . ILE A 1 219 ? 5.186 -6.054 -17.050 1.00 92.69 219 ILE A C 1
ATOM 1538 O O . ILE A 1 219 ? 5.977 -6.458 -17.891 1.00 92.69 219 ILE A O 1
ATOM 1542 N N . ILE A 1 220 ? 3.966 -6.587 -16.940 1.00 90.62 220 ILE A N 1
ATOM 1543 C CA . ILE A 1 220 ? 3.543 -7.727 -17.773 1.00 90.62 220 ILE A CA 1
ATOM 1544 C C . ILE A 1 220 ? 3.575 -7.371 -19.267 1.00 90.62 220 ILE A C 1
ATOM 1546 O O . ILE A 1 220 ? 3.984 -8.192 -20.084 1.00 90.62 220 ILE A O 1
ATOM 1550 N N . HIS A 1 221 ? 3.162 -6.156 -19.633 1.00 94.12 221 HIS A N 1
ATOM 1551 C CA . HIS A 1 221 ? 3.107 -5.715 -21.023 1.00 94.12 221 HIS A CA 1
ATOM 1552 C C . HIS A 1 221 ? 4.493 -5.630 -21.674 1.00 94.12 221 HIS A C 1
ATOM 1554 O O . HIS A 1 221 ? 4.654 -6.108 -22.794 1.00 94.12 221 HIS A O 1
ATOM 1560 N N . TYR A 1 222 ? 5.474 -5.039 -20.985 1.00 93.62 222 TYR A N 1
ATOM 1561 C CA . TYR A 1 222 ? 6.810 -4.803 -21.543 1.00 93.62 222 TYR A CA 1
ATOM 1562 C C . TYR A 1 222 ? 7.817 -5.919 -21.228 1.00 93.62 222 TYR A C 1
ATOM 1564 O O . TYR A 1 222 ? 8.670 -6.218 -22.057 1.00 93.62 222 TYR A O 1
ATOM 1572 N N . ASN A 1 223 ? 7.744 -6.522 -20.040 1.00 92.06 223 ASN A N 1
ATOM 1573 C CA . ASN A 1 223 ? 8.685 -7.541 -19.560 1.00 92.06 223 ASN A CA 1
ATOM 1574 C C . ASN A 1 223 ? 8.184 -8.975 -19.810 1.00 92.06 223 ASN A C 1
ATOM 1576 O O . ASN A 1 223 ? 8.939 -9.927 -19.645 1.00 92.06 223 ASN A O 1
ATOM 1580 N N . GLY A 1 224 ? 6.905 -9.156 -20.160 1.00 86.62 224 GLY A N 1
ATOM 1581 C CA . GLY A 1 224 ? 6.282 -10.467 -20.390 1.00 86.62 224 GLY A CA 1
ATOM 1582 C C . GLY A 1 224 ? 5.948 -11.251 -19.115 1.00 86.62 224 GLY A C 1
ATOM 1583 O O . GLY A 1 224 ? 5.024 -12.064 -19.121 1.00 86.62 224 GLY A O 1
ATOM 1584 N N . SER A 1 225 ? 6.632 -10.970 -18.005 1.00 84.62 225 SER A N 1
ATOM 1585 C CA . SER A 1 225 ? 6.406 -11.591 -16.699 1.00 84.62 225 SER A CA 1
ATOM 1586 C C . SER A 1 225 ? 6.644 -10.600 -15.555 1.00 84.62 225 SER A C 1
ATOM 1588 O O . SER A 1 225 ? 7.310 -9.575 -15.714 1.00 84.62 225 SER A O 1
ATOM 1590 N N . LEU A 1 226 ? 6.094 -10.895 -14.371 1.00 81.44 226 LEU A N 1
ATOM 1591 C CA . LEU A 1 226 ? 6.339 -10.086 -13.168 1.00 81.44 226 LEU A CA 1
ATOM 1592 C C . LEU A 1 226 ? 7.754 -10.281 -12.599 1.00 81.44 226 LEU A C 1
ATOM 1594 O O . LEU A 1 226 ? 8.230 -9.396 -11.886 1.00 81.44 226 LEU A O 1
ATOM 1598 N N . MET A 1 227 ? 8.394 -11.417 -12.905 1.00 79.94 227 MET A N 1
ATOM 1599 C CA . MET A 1 227 ? 9.630 -11.898 -12.273 1.00 79.94 227 MET A CA 1
ATOM 1600 C C . MET A 1 227 ? 10.838 -11.967 -13.221 1.00 79.94 227 MET A C 1
ATOM 1602 O O . MET A 1 227 ? 11.915 -12.356 -12.781 1.00 79.94 227 MET A O 1
ATOM 1606 N N . GLY A 1 228 ? 10.702 -11.549 -14.483 1.00 70.38 228 GLY A N 1
ATOM 1607 C CA . GLY A 1 228 ? 11.830 -11.464 -15.418 1.00 70.38 228 GLY A CA 1
ATOM 1608 C C . GLY A 1 228 ? 12.329 -12.808 -15.948 1.00 70.38 228 GLY A C 1
ATOM 1609 O O . GLY A 1 228 ? 13.414 -12.848 -16.525 1.00 70.38 228 GLY A O 1
ATOM 1610 N N . GLU A 1 229 ? 11.546 -13.873 -15.768 1.00 67.94 229 GLU A N 1
ATOM 1611 C CA . GLU A 1 229 ? 11.693 -15.165 -16.455 1.00 67.94 229 GLU A CA 1
ATOM 1612 C C . GLU A 1 229 ? 10.859 -15.210 -17.743 1.00 67.94 229 GLU A C 1
ATOM 1614 O O . GLU A 1 229 ? 9.846 -14.464 -17.818 1.00 67.94 229 GLU A O 1
#